Protein AF-A0A937RVN6-F1 (afdb_monomer_lite)

Radius of gyration: 36.73 Å; chains: 1; bounding box: 80×62×98 Å

Structure (mmCIF, N/CA/C/O backbone):
data_AF-A0A937RVN6-F1
#
_entry.id   AF-A0A937RVN6-F1
#
loop_
_atom_site.group_PDB
_atom_site.id
_atom_site.type_symbol
_atom_site.label_atom_id
_atom_site.label_alt_id
_atom_site.label_comp_id
_atom_site.label_asym_id
_atom_site.label_entity_id
_atom_site.label_seq_id
_atom_site.pdbx_PDB_ins_code
_atom_site.Cartn_x
_atom_site.Cartn_y
_atom_site.Cartn_z
_atom_site.occupancy
_atom_site.B_iso_or_equiv
_atom_site.auth_seq_id
_atom_site.auth_comp_id
_atom_site.auth_asym_id
_atom_site.auth_atom_id
_atom_site.pdbx_PDB_model_num
ATOM 1 N N . PRO A 1 1 ? -52.933 -39.236 45.607 1.00 49.25 1 PRO A N 1
ATOM 2 C CA . PRO A 1 1 ? -51.837 -39.854 44.818 1.00 49.25 1 PRO A CA 1
ATOM 3 C C . PRO A 1 1 ? -51.039 -38.793 44.035 1.00 49.25 1 PRO A C 1
ATOM 5 O O . PRO A 1 1 ? -51.603 -38.096 43.202 1.00 49.25 1 PRO A O 1
ATOM 8 N N . ARG A 1 2 ? -49.729 -38.672 44.305 1.00 51.78 2 ARG A N 1
ATOM 9 C CA . ARG A 1 2 ? -48.765 -37.757 43.644 1.00 51.78 2 ARG A CA 1
ATOM 10 C C . ARG A 1 2 ? -48.484 -38.084 42.155 1.00 51.78 2 ARG A C 1
ATOM 12 O O . ARG A 1 2 ? -47.549 -37.545 41.585 1.00 51.78 2 ARG A O 1
ATOM 19 N N . GLY A 1 3 ? -49.263 -38.975 41.537 1.00 51.09 3 GLY A N 1
ATOM 20 C CA . GLY A 1 3 ? -48.984 -39.578 40.225 1.00 51.09 3 GLY A CA 1
ATOM 21 C C . GLY A 1 3 ? -49.674 -38.938 39.014 1.00 51.09 3 GLY A C 1
ATOM 22 O O . GLY A 1 3 ? -49.655 -39.541 37.952 1.00 51.09 3 GLY A O 1
ATOM 23 N N . GLN A 1 4 ? -50.307 -37.766 39.151 1.00 57.34 4 GLN A N 1
ATOM 24 C CA . GLN A 1 4 ? -50.990 -37.064 38.044 1.00 57.34 4 GLN A CA 1
ATOM 25 C C . GLN A 1 4 ? -50.407 -35.671 37.740 1.00 57.34 4 GLN A C 1
ATOM 27 O O . GLN A 1 4 ? -50.962 -34.939 36.924 1.00 57.34 4 GLN A O 1
ATOM 32 N N . SER A 1 5 ? -49.304 -35.265 38.380 1.00 58.03 5 SER A N 1
ATOM 33 C CA . SER A 1 5 ? -48.699 -33.960 38.092 1.00 58.03 5 SER A CA 1
ATOM 34 C C . SER A 1 5 ? -47.745 -34.046 36.903 1.00 58.03 5 SER A C 1
ATOM 36 O O . SER A 1 5 ? -46.756 -34.767 36.948 1.00 58.03 5 SER A O 1
ATOM 38 N N . ILE A 1 6 ? -48.012 -33.234 35.879 1.00 65.12 6 ILE A N 1
ATOM 39 C CA . ILE A 1 6 ? -47.170 -33.047 34.681 1.00 65.12 6 ILE A CA 1
ATOM 40 C C . ILE A 1 6 ? -45.791 -32.451 35.053 1.00 65.12 6 ILE A C 1
ATOM 42 O O . ILE A 1 6 ? -44.822 -32.570 34.312 1.00 65.12 6 ILE A O 1
ATOM 46 N N . ASN A 1 7 ? -45.687 -31.829 36.234 1.00 62.03 7 ASN A N 1
ATOM 47 C CA . ASN A 1 7 ? -44.448 -31.264 36.758 1.00 62.03 7 ASN A CA 1
ATOM 48 C C . ASN A 1 7 ? -43.591 -32.323 37.467 1.00 62.03 7 ASN A C 1
ATOM 50 O O . ASN A 1 7 ? -44.051 -32.990 38.393 1.00 62.03 7 ASN A O 1
ATOM 54 N N . LEU A 1 8 ? -42.312 -32.389 37.082 1.00 66.69 8 LEU A N 1
ATOM 55 C CA . LEU A 1 8 ? -41.268 -33.251 37.663 1.00 66.69 8 LEU A CA 1
ATOM 56 C C . LEU A 1 8 ? -40.983 -32.964 39.152 1.00 66.69 8 LEU A C 1
ATOM 58 O O . LEU A 1 8 ? -40.343 -33.767 39.829 1.00 66.69 8 LEU A O 1
ATOM 62 N N . VAL A 1 9 ? -41.453 -31.826 39.674 1.00 71.38 9 VAL A N 1
ATOM 63 C CA . VAL A 1 9 ? -41.206 -31.358 41.043 1.00 71.38 9 VAL A CA 1
ATOM 64 C C . VAL A 1 9 ? -42.536 -30.986 41.701 1.00 71.38 9 VAL A C 1
ATOM 66 O O . VAL A 1 9 ? -43.367 -30.307 41.099 1.00 71.38 9 VAL A O 1
ATOM 69 N N . GLY A 1 10 ? -42.753 -31.422 42.946 1.00 80.00 10 GLY A N 1
ATOM 70 C CA . GLY A 1 10 ? -43.968 -31.081 43.692 1.00 80.00 10 GLY A CA 1
ATOM 71 C C . GLY A 1 10 ? -44.091 -29.570 43.914 1.00 80.00 10 GLY A C 1
ATOM 72 O O . GLY A 1 10 ? -43.103 -28.924 44.261 1.00 80.00 10 GLY A O 1
ATOM 73 N N . ALA A 1 11 ? -45.300 -29.018 43.757 1.00 76.75 11 ALA A N 1
ATOM 74 C CA . ALA A 1 11 ? -45.571 -27.576 43.845 1.00 76.75 11 ALA A CA 1
ATOM 75 C C . ALA A 1 11 ? -45.035 -26.924 45.135 1.00 76.75 11 ALA A C 1
ATOM 77 O O . ALA A 1 11 ? -44.568 -25.791 45.120 1.00 76.75 11 ALA A O 1
ATOM 78 N N . GLU A 1 12 ? -45.041 -27.663 46.242 1.00 79.25 12 GLU A N 1
ATOM 79 C CA . GLU A 1 12 ? -44.531 -27.203 47.534 1.00 79.25 12 GLU A CA 1
ATOM 80 C C . GLU A 1 12 ? -42.999 -27.095 47.578 1.00 79.25 12 GLU A C 1
ATOM 82 O O . GLU A 1 12 ? -42.466 -26.112 48.088 1.00 79.25 12 GLU A O 1
ATOM 87 N N . LYS A 1 13 ? -42.288 -28.041 46.946 1.00 81.06 13 LYS A N 1
ATOM 88 C CA . LYS A 1 13 ? -40.831 -27.957 46.768 1.00 81.06 13 LYS A CA 1
ATOM 89 C C . LYS A 1 13 ? -40.459 -26.811 45.829 1.00 81.06 13 LYS A C 1
ATOM 91 O O . LYS A 1 13 ? -39.542 -26.061 46.130 1.00 81.06 13 LYS A O 1
ATOM 96 N N . ALA A 1 14 ? -41.203 -26.634 44.735 1.00 81.00 14 ALA A N 1
ATOM 97 C CA . ALA A 1 14 ? -40.991 -25.522 43.809 1.00 81.00 14 ALA A CA 1
ATOM 98 C C . ALA A 1 14 ? -41.204 -24.158 44.490 1.00 81.00 14 ALA A C 1
ATOM 100 O O . ALA A 1 14 ? -40.414 -23.241 44.286 1.00 81.00 14 ALA A O 1
ATOM 101 N N . LYS A 1 15 ? -42.227 -24.034 45.348 1.00 85.50 15 LYS A N 1
ATOM 102 C CA . LYS A 1 15 ? -42.475 -22.820 46.135 1.00 85.50 15 LYS A CA 1
ATOM 103 C C . LYS A 1 15 ? -41.340 -22.533 47.124 1.00 85.50 15 LYS A C 1
ATOM 105 O O . LYS A 1 15 ? -40.828 -21.420 47.130 1.00 85.50 15 LYS A O 1
ATOM 110 N N . GLN A 1 16 ? -40.886 -23.536 47.881 1.00 86.81 16 GLN A N 1
ATOM 111 C CA . GLN A 1 16 ? -39.731 -23.387 48.779 1.00 86.81 16 GLN A CA 1
ATOM 112 C C . GLN A 1 16 ? -38.446 -22.989 48.037 1.00 86.81 16 GLN A C 1
ATOM 114 O O . GLN A 1 16 ? -37.686 -22.156 48.529 1.00 86.81 16 GLN A O 1
ATOM 119 N N . GLU A 1 17 ? -38.199 -23.556 46.854 1.00 87.50 17 GLU A N 1
ATOM 120 C CA . GLU A 1 17 ? -37.041 -23.216 46.020 1.00 87.50 17 GLU A CA 1
ATOM 121 C C . GLU A 1 17 ? -37.101 -21.751 45.553 1.00 87.50 17 GLU A C 1
ATOM 123 O O . GLU A 1 17 ? -36.109 -21.027 45.635 1.00 87.50 17 GLU A O 1
ATOM 128 N N . ILE A 1 18 ? -38.278 -21.290 45.108 1.00 89.25 18 ILE A N 1
ATOM 129 C CA . ILE A 1 18 ? -38.515 -19.901 44.690 1.00 89.25 18 ILE A CA 1
ATOM 130 C C . ILE A 1 18 ? -38.315 -18.941 45.865 1.00 89.25 18 ILE A C 1
ATOM 132 O O . ILE A 1 18 ? -37.618 -17.937 45.714 1.00 89.25 18 ILE A O 1
ATOM 136 N N . ASP A 1 19 ? -38.864 -19.257 47.037 1.00 91.25 19 ASP A N 1
ATOM 137 C CA . ASP A 1 19 ? -38.735 -18.419 48.231 1.00 91.25 19 ASP A CA 1
ATOM 138 C C . ASP A 1 19 ? -37.264 -18.318 48.683 1.00 91.25 19 ASP A C 1
ATOM 140 O O . ASP A 1 19 ? -36.757 -17.219 48.923 1.00 91.25 19 ASP A O 1
ATOM 144 N N . ASN A 1 20 ? -36.525 -19.434 48.682 1.00 92.25 20 ASN A N 1
ATOM 145 C CA . ASN A 1 20 ? -35.087 -19.447 48.966 1.00 92.25 20 ASN A CA 1
ATOM 146 C C . ASN A 1 20 ? -34.270 -18.662 47.930 1.00 92.25 20 ASN A C 1
ATOM 148 O O . ASN A 1 20 ? -33.333 -17.943 48.288 1.00 92.25 20 ASN A O 1
ATOM 152 N N . ASN A 1 21 ? -34.610 -18.772 46.645 1.00 91.81 21 ASN A N 1
ATOM 153 C 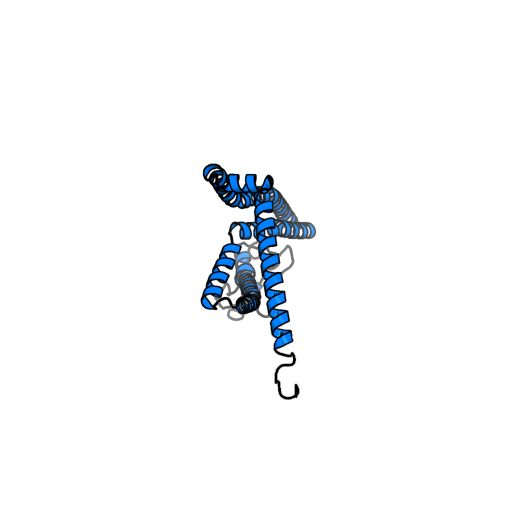CA . ASN A 1 21 ? -33.942 -18.020 45.585 1.00 91.81 21 ASN A CA 1
ATOM 154 C C . ASN A 1 21 ? -34.223 -16.519 45.697 1.00 91.81 21 ASN A C 1
ATOM 156 O O . ASN A 1 21 ? -33.303 -15.720 45.541 1.00 91.81 21 ASN A O 1
ATOM 160 N N . ASN A 1 22 ? -35.445 -16.123 46.055 1.00 93.19 22 ASN A N 1
ATOM 161 C CA . ASN A 1 22 ? -35.794 -14.726 46.304 1.00 93.19 22 ASN A CA 1
ATOM 162 C C . ASN A 1 22 ? -35.006 -14.141 47.484 1.00 93.19 22 ASN A C 1
ATOM 164 O O . ASN A 1 22 ? -34.493 -13.024 47.383 1.00 93.19 22 ASN A O 1
ATOM 168 N N . LEU A 1 23 ? -34.828 -14.908 48.566 1.00 92.50 23 LEU A N 1
ATOM 169 C CA . LEU A 1 23 ? -33.980 -14.512 49.696 1.00 92.50 23 LEU A CA 1
ATOM 170 C C . LEU A 1 23 ? -32.507 -14.362 49.286 1.00 92.50 23 LEU A C 1
ATOM 172 O O . LEU A 1 23 ? -31.872 -13.366 49.636 1.00 92.50 23 LEU A O 1
ATOM 176 N N . LYS A 1 24 ? -31.970 -15.295 48.487 1.00 93.50 24 LYS A N 1
ATOM 177 C CA . LYS A 1 24 ? -30.602 -15.201 47.942 1.00 93.50 24 LYS A CA 1
ATOM 178 C C . LYS A 1 24 ? -30.428 -13.986 47.033 1.00 93.50 24 LYS A C 1
ATOM 180 O O . LYS A 1 24 ? -29.437 -13.273 47.156 1.00 93.50 24 LYS A O 1
ATOM 185 N N . ILE A 1 25 ? -31.391 -13.711 46.153 1.00 93.25 25 ILE A N 1
ATOM 186 C CA . ILE A 1 25 ? -31.374 -12.533 45.275 1.00 93.25 25 ILE A CA 1
ATOM 187 C C . ILE A 1 25 ? -31.395 -11.248 46.108 1.00 93.25 25 ILE A C 1
ATOM 189 O O . ILE A 1 25 ? -30.654 -10.312 45.807 1.00 93.25 25 ILE A O 1
ATOM 193 N N . ALA A 1 26 ? -32.210 -11.191 47.163 1.00 93.25 26 ALA A N 1
ATOM 194 C CA . ALA A 1 26 ? -32.260 -10.041 48.060 1.00 93.25 26 ALA A CA 1
ATOM 195 C C . ALA A 1 26 ? -30.923 -9.822 48.792 1.00 93.25 26 ALA A C 1
ATOM 197 O O . ALA A 1 26 ? -30.443 -8.688 48.854 1.00 93.25 26 ALA A O 1
ATOM 198 N N . ALA A 1 27 ? -30.291 -10.896 49.279 1.00 93.50 27 ALA A N 1
ATOM 199 C CA . ALA A 1 27 ? -28.969 -10.841 49.903 1.00 93.50 27 ALA A CA 1
ATOM 200 C C . ALA A 1 27 ? -27.889 -10.361 48.917 1.00 93.50 27 ALA A C 1
ATOM 202 O O . ALA A 1 27 ? -27.195 -9.386 49.195 1.00 93.50 27 ALA A O 1
ATOM 203 N N . LEU A 1 28 ? -27.828 -10.944 47.716 1.00 93.50 28 LEU A N 1
ATOM 204 C CA . LEU A 1 28 ? -26.874 -10.545 46.675 1.00 93.50 28 LEU A CA 1
ATOM 205 C C . LEU A 1 28 ? -27.064 -9.089 46.233 1.00 93.50 28 LEU A C 1
ATOM 207 O O . LEU A 1 28 ? -26.087 -8.371 46.031 1.00 93.50 28 LEU A O 1
ATOM 211 N N . LYS A 1 29 ? -28.310 -8.607 46.117 1.00 93.19 29 LYS A N 1
ATOM 212 C CA . LYS A 1 29 ? -28.584 -7.188 45.829 1.00 93.19 29 LYS A CA 1
ATOM 213 C C . LYS A 1 29 ? -28.038 -6.273 46.922 1.00 93.19 29 LYS A C 1
ATOM 215 O O . LYS A 1 29 ? -27.480 -5.216 46.613 1.00 93.19 29 LYS A O 1
ATOM 220 N N . LYS A 1 30 ? -28.184 -6.674 48.187 1.00 93.62 30 LYS A N 1
ATOM 221 C CA . LYS A 1 30 ? -27.624 -5.938 49.321 1.00 93.62 30 LYS A CA 1
ATOM 222 C C . LYS A 1 30 ? -26.098 -5.912 49.237 1.00 93.62 30 LYS A C 1
ATOM 224 O O . LYS A 1 30 ? -25.527 -4.826 49.317 1.00 93.62 30 LYS A O 1
ATOM 229 N N . ASP A 1 31 ? -25.458 -7.043 48.961 1.00 92.75 31 ASP A N 1
ATOM 230 C CA . ASP A 1 31 ? -24.002 -7.129 48.818 1.00 92.75 31 ASP A CA 1
ATOM 231 C C . ASP A 1 31 ? -23.492 -6.254 47.670 1.00 92.75 31 ASP A C 1
ATOM 233 O O . ASP A 1 31 ? -22.591 -5.444 47.873 1.00 92.75 31 ASP A O 1
ATOM 237 N N . VAL A 1 32 ? -24.129 -6.295 46.494 1.00 93.56 32 VAL A N 1
ATOM 238 C CA . VAL A 1 32 ? -23.787 -5.417 45.360 1.00 93.56 32 VAL A CA 1
ATOM 239 C C . VAL A 1 32 ? -23.869 -3.941 45.752 1.00 93.56 32 VAL A C 1
ATOM 241 O O . VAL A 1 32 ? -22.985 -3.157 45.402 1.00 93.56 32 VAL A O 1
ATOM 244 N N . SER A 1 33 ? -24.898 -3.543 46.505 1.00 90.69 33 SER A N 1
ATOM 245 C CA . SER A 1 33 ? -25.039 -2.156 46.965 1.00 90.69 33 SER A CA 1
ATOM 246 C C . SER A 1 33 ? -23.929 -1.747 47.943 1.00 90.69 33 SER A C 1
ATOM 248 O O . SER A 1 33 ? -23.395 -0.638 47.850 1.00 90.69 33 SER A O 1
ATOM 250 N N . VAL A 1 34 ? -23.521 -2.657 48.834 1.00 94.31 34 VAL A N 1
ATOM 251 C CA . VAL A 1 34 ? -22.425 -2.443 49.787 1.00 94.31 34 VAL A CA 1
ATOM 252 C C . VAL A 1 34 ? -21.095 -2.344 49.050 1.00 94.31 34 VAL A C 1
ATOM 254 O O . VAL A 1 34 ? -20.371 -1.368 49.253 1.00 94.31 34 VAL A O 1
ATOM 257 N N . LEU A 1 35 ? -20.800 -3.285 48.150 1.00 90.94 35 LEU A N 1
ATOM 258 C CA . LEU A 1 35 ? -19.580 -3.271 47.344 1.00 90.94 35 LEU A CA 1
ATOM 259 C C . LEU A 1 35 ? -19.499 -2.015 46.477 1.00 90.94 35 LEU A C 1
ATOM 261 O O . LEU A 1 35 ? -18.438 -1.404 46.407 1.00 90.94 35 LEU A O 1
ATOM 265 N N . LYS A 1 36 ? -20.607 -1.575 45.866 1.00 88.94 36 LYS A N 1
ATOM 266 C CA . LYS A 1 36 ? -20.649 -0.331 45.084 1.00 88.94 36 LYS A CA 1
ATOM 267 C C . LYS A 1 36 ? -20.287 0.877 45.947 1.00 88.94 36 LYS A C 1
ATOM 269 O O . LYS A 1 36 ? -19.460 1.688 45.544 1.00 88.94 36 LYS A O 1
ATOM 274 N N . ASN A 1 37 ? -20.849 0.973 47.150 1.00 88.19 37 ASN A N 1
ATOM 275 C CA . ASN A 1 37 ? -20.550 2.065 48.077 1.00 88.19 37 ASN A CA 1
ATOM 276 C C . ASN A 1 37 ? -19.111 2.009 48.605 1.00 88.19 37 ASN A C 1
ATOM 278 O O . ASN A 1 37 ? -18.476 3.049 48.759 1.00 88.19 37 ASN A O 1
ATOM 282 N N . GLN A 1 38 ? -18.575 0.815 48.861 1.00 88.62 38 GLN A N 1
ATOM 283 C CA . GLN A 1 38 ? -17.165 0.638 49.213 1.00 88.62 38 GLN A CA 1
ATOM 284 C C . GLN A 1 38 ? -16.250 1.040 48.060 1.00 88.62 38 GLN A C 1
ATOM 286 O O . GLN A 1 38 ? -15.251 1.716 48.295 1.00 88.62 38 GLN A O 1
ATOM 291 N N . LEU A 1 39 ? -16.606 0.670 46.826 1.00 87.56 39 LEU A N 1
ATOM 292 C CA . LEU A 1 39 ? -15.869 1.047 45.631 1.00 87.56 39 LEU A CA 1
ATOM 293 C C . LEU A 1 39 ? -15.843 2.563 45.500 1.00 87.56 39 LEU A C 1
ATOM 295 O O . LEU A 1 39 ? -14.762 3.099 45.377 1.00 87.56 39 LEU A O 1
ATOM 299 N N . LEU A 1 40 ? -16.990 3.239 45.628 1.00 85.25 40 LEU A N 1
ATOM 300 C CA . LEU A 1 40 ? -17.097 4.699 45.548 1.00 85.25 40 LEU A CA 1
ATOM 301 C C . LEU A 1 40 ? -16.302 5.423 46.638 1.00 85.25 40 LEU A C 1
ATOM 303 O O . LEU A 1 40 ? -15.807 6.513 46.381 1.00 85.25 40 LEU A O 1
ATOM 307 N N . LYS A 1 41 ? -16.153 4.829 47.829 1.00 86.62 41 LYS A N 1
ATOM 308 C CA . LYS A 1 41 ? -15.378 5.397 48.945 1.00 86.62 41 LYS A CA 1
ATOM 309 C C . LYS A 1 41 ? -13.867 5.203 48.816 1.00 86.62 41 LYS A C 1
ATOM 311 O O . LYS A 1 41 ? -13.129 5.804 49.597 1.00 86.62 41 LYS A O 1
ATOM 316 N N . LYS A 1 42 ? -13.380 4.377 47.883 1.00 90.19 42 LYS A N 1
ATOM 317 C CA . LYS A 1 42 ? -11.935 4.212 47.694 1.00 90.19 42 LYS A CA 1
ATOM 318 C C . LYS A 1 42 ? -11.306 5.543 47.250 1.00 90.19 42 LYS A C 1
ATOM 320 O O . LYS A 1 42 ? -11.893 6.273 46.456 1.00 90.19 42 LYS A O 1
ATOM 325 N N . PRO A 1 43 ? -10.088 5.863 47.707 1.00 83.38 43 PRO A N 1
ATOM 326 C CA . PRO A 1 43 ? -9.438 7.125 47.357 1.00 83.38 43 PRO A CA 1
ATOM 327 C C . PRO A 1 43 ? -9.178 7.268 45.847 1.00 83.38 43 PRO A C 1
ATOM 329 O O . PRO A 1 43 ? -9.280 8.366 45.317 1.00 83.38 43 PRO A O 1
ATOM 332 N N . GLY A 1 44 ? -8.905 6.166 45.135 1.00 84.56 44 GLY A N 1
ATOM 333 C CA . GLY A 1 44 ? -8.687 6.187 43.681 1.00 84.56 44 GLY A CA 1
ATOM 334 C C . GLY A 1 44 ? -9.955 6.416 42.847 1.00 84.56 44 GLY A C 1
ATOM 335 O O . GLY A 1 44 ? -9.890 6.989 41.766 1.00 84.56 44 GLY A O 1
ATOM 336 N N . SER A 1 45 ? -11.126 5.997 43.332 1.00 83.69 45 SER A N 1
ATOM 337 C CA . SER A 1 45 ? -12.397 6.249 42.643 1.00 83.69 45 SER A CA 1
ATOM 338 C C . SER A 1 45 ? -12.924 7.646 42.930 1.00 83.69 45 SER A C 1
ATOM 340 O O . SER A 1 45 ? -13.484 8.271 42.039 1.00 83.69 45 SER A O 1
ATOM 342 N N . THR A 1 46 ? -12.750 8.158 44.152 1.00 84.62 46 THR A N 1
ATOM 343 C CA . THR A 1 46 ? -13.148 9.533 44.480 1.00 84.62 46 THR A CA 1
ATOM 344 C C . THR A 1 46 ? -12.272 10.553 43.764 1.00 84.62 46 THR A C 1
ATOM 346 O O . THR A 1 46 ? -12.804 11.556 43.297 1.00 84.62 46 THR A O 1
ATOM 349 N N . SER A 1 47 ? -10.966 10.298 43.617 1.00 84.75 47 SER A N 1
ATOM 350 C CA . SER A 1 47 ? -10.079 11.150 42.817 1.00 84.75 47 SER A CA 1
ATOM 351 C C . SER A 1 47 ? -10.460 11.135 41.336 1.00 84.75 47 SER A C 1
ATOM 353 O O . SER A 1 47 ? -10.567 12.199 40.736 1.00 84.75 47 SER A O 1
ATOM 355 N N . PHE A 1 48 ? -10.752 9.961 40.768 1.00 84.94 48 PHE A N 1
ATOM 356 C CA . PHE A 1 48 ? -11.191 9.835 39.377 1.00 84.94 48 PHE A CA 1
ATOM 357 C C . PHE A 1 48 ? -12.560 10.483 39.126 1.00 84.94 48 PHE A C 1
ATOM 359 O O . PHE A 1 48 ? -12.725 11.215 38.159 1.00 84.94 48 PHE A O 1
ATOM 366 N N . ILE A 1 49 ? -13.540 10.284 40.014 1.00 85.06 49 ILE A N 1
ATOM 367 C CA . ILE A 1 49 ? -14.860 10.926 39.892 1.00 85.06 49 ILE A CA 1
ATOM 368 C C . ILE A 1 49 ? -14.741 12.445 40.041 1.00 85.06 49 ILE A C 1
ATOM 370 O O . ILE A 1 49 ? -15.381 13.171 39.287 1.00 85.06 49 ILE A O 1
ATOM 374 N N . ARG A 1 50 ? -13.913 12.936 40.972 1.00 85.50 50 ARG A N 1
ATOM 375 C CA . ARG A 1 50 ? -13.644 14.373 41.120 1.00 85.50 50 ARG A CA 1
ATOM 376 C C . ARG A 1 50 ? -12.999 14.947 39.857 1.00 85.50 50 ARG A C 1
ATOM 378 O O . ARG A 1 50 ? -13.409 16.014 39.425 1.00 85.50 50 ARG A O 1
ATOM 385 N N . PHE A 1 51 ? -12.058 14.223 39.255 1.00 84.75 51 PHE A N 1
ATOM 386 C CA . PHE A 1 51 ? -11.451 14.584 37.974 1.00 84.75 51 PHE A CA 1
ATOM 387 C C . PHE A 1 51 ? -12.482 14.639 36.834 1.00 84.75 51 PHE A C 1
ATOM 389 O O . PHE A 1 51 ? -12.518 15.612 36.097 1.00 84.75 51 PHE A O 1
ATOM 396 N N . LEU A 1 52 ? -13.380 13.651 36.729 1.00 82.00 52 LEU A N 1
ATOM 397 C CA . LEU A 1 52 ? -14.457 13.653 35.726 1.00 82.00 52 LEU A CA 1
ATOM 398 C C . LEU A 1 52 ? -15.512 14.751 35.955 1.00 82.00 52 LEU A C 1
ATOM 400 O O . LEU A 1 52 ? -16.174 15.177 35.012 1.00 82.00 52 LEU A O 1
ATOM 404 N N . GLN A 1 53 ? -15.724 15.172 37.204 1.00 84.19 53 GLN A N 1
ATOM 405 C CA . GLN A 1 53 ? -16.642 16.264 37.546 1.00 84.19 53 GLN A CA 1
ATOM 406 C C . GLN A 1 53 ? -16.039 17.645 37.270 1.00 84.19 53 GLN A C 1
ATOM 408 O O . GLN A 1 53 ? -16.792 18.595 37.040 1.00 84.19 53 GLN A O 1
ATOM 413 N N . ASP A 1 54 ? -14.710 17.758 37.281 1.00 85.88 54 ASP A N 1
ATOM 414 C CA . ASP A 1 54 ? -13.994 18.970 36.905 1.00 85.88 54 ASP A CA 1
ATOM 415 C C . ASP A 1 54 ? -13.979 19.117 35.377 1.00 85.88 54 ASP A C 1
ATOM 417 O O . ASP A 1 54 ? -13.111 18.610 34.664 1.00 85.88 54 ASP A O 1
ATOM 421 N N . LYS A 1 55 ? -15.000 19.815 34.871 1.00 78.69 55 LYS A N 1
ATOM 422 C CA . LYS A 1 55 ? -15.191 20.039 33.436 1.00 78.69 55 LYS A CA 1
ATOM 423 C C . LYS A 1 55 ? -14.042 20.798 32.785 1.00 78.69 55 LYS A C 1
ATOM 425 O O . LYS A 1 55 ? -13.878 20.644 31.583 1.00 78.69 55 LYS A O 1
ATOM 430 N N . GLU A 1 56 ? -13.289 21.625 33.508 1.00 81.12 56 GLU A N 1
ATOM 431 C CA . GLU A 1 56 ? -12.186 22.365 32.887 1.00 81.12 56 GLU A CA 1
ATOM 432 C C . GLU A 1 56 ? -10.973 21.463 32.683 1.00 81.12 56 GLU A C 1
ATOM 434 O O . GLU A 1 56 ? -10.498 21.342 31.555 1.00 81.12 56 GLU A O 1
ATOM 439 N N . GLN A 1 57 ? -10.544 20.748 33.728 1.00 79.31 57 GLN A N 1
ATOM 440 C CA . GLN A 1 57 ? -9.403 19.830 33.633 1.00 79.31 57 GLN A CA 1
ATOM 441 C C . GLN A 1 57 ? -9.665 18.677 32.662 1.00 79.31 57 GLN A C 1
ATOM 443 O O . GLN A 1 57 ? -8.786 18.300 31.884 1.00 79.31 57 GLN A O 1
ATOM 448 N N . PHE A 1 58 ? -10.880 18.123 32.676 1.00 83.00 58 PHE A N 1
ATOM 449 C CA . PHE A 1 58 ? -11.250 17.057 31.752 1.00 83.00 58 PHE A CA 1
ATOM 450 C C . PHE A 1 58 ? -11.243 17.543 30.298 1.00 83.00 58 PHE A C 1
ATOM 452 O O . PHE A 1 58 ? -10.669 16.880 29.441 1.00 83.00 58 PHE A O 1
ATOM 459 N N . ASN A 1 59 ? -11.820 18.716 30.024 1.00 82.31 59 ASN A N 1
ATOM 460 C CA . ASN A 1 59 ? -11.944 19.254 28.668 1.00 82.31 59 ASN A CA 1
ATOM 461 C C . ASN A 1 59 ? -10.593 19.744 28.110 1.00 82.31 59 ASN A C 1
ATOM 463 O O . ASN A 1 59 ? -10.357 19.678 26.907 1.00 82.31 59 ASN A O 1
ATOM 467 N N . GLU A 1 60 ? -9.671 20.199 28.964 1.00 86.25 60 GLU A N 1
ATOM 468 C CA . GLU A 1 60 ? -8.290 20.495 28.564 1.00 86.25 60 GLU A CA 1
ATOM 469 C C . GLU A 1 60 ? -7.549 19.224 28.121 1.00 86.25 60 GLU A C 1
ATOM 471 O O . GLU A 1 60 ? -6.919 19.203 27.062 1.00 86.25 60 GLU A O 1
ATOM 476 N N . ILE A 1 61 ? -7.674 18.137 28.887 1.00 83.75 61 ILE A N 1
ATOM 477 C CA . ILE A 1 61 ? -7.049 16.848 28.564 1.00 83.75 61 ILE A CA 1
ATOM 478 C C . ILE A 1 61 ? -7.715 16.188 27.358 1.00 83.75 61 ILE A C 1
ATOM 480 O O . ILE A 1 61 ? -7.014 15.622 26.524 1.00 83.75 61 ILE A O 1
ATOM 484 N N . GLU A 1 62 ? -9.038 16.278 27.234 1.00 83.69 62 GLU A N 1
ATOM 485 C CA . GLU A 1 62 ? -9.792 15.776 26.084 1.00 83.69 62 GLU A CA 1
ATOM 486 C C . GLU A 1 62 ? -9.349 16.481 24.800 1.00 83.69 62 GLU A C 1
ATOM 488 O O . GLU A 1 62 ? -8.941 15.816 23.850 1.00 83.69 62 GLU A O 1
ATOM 493 N N . LYS A 1 63 ? -9.280 17.818 24.803 1.00 82.44 63 LYS A N 1
ATOM 494 C CA . LYS A 1 63 ? -8.748 18.588 23.667 1.00 82.44 63 LYS A CA 1
ATOM 495 C C . LYS A 1 63 ? -7.286 18.266 23.378 1.00 82.44 63 LYS A C 1
ATOM 497 O O . LYS A 1 63 ? -6.910 18.114 22.217 1.00 82.44 63 LYS A O 1
ATOM 502 N N . GLY A 1 64 ? -6.459 18.143 24.416 1.00 81.56 64 GLY A N 1
ATOM 503 C CA . GLY A 1 64 ? -5.055 17.759 24.277 1.00 81.56 64 GLY A CA 1
ATOM 504 C C . GLY A 1 64 ? -4.896 16.368 23.660 1.00 81.56 64 GLY A C 1
ATOM 505 O O . GLY A 1 64 ? -4.042 16.171 22.796 1.00 81.56 64 GLY A O 1
ATOM 506 N N . TYR A 1 65 ? -5.751 15.421 24.045 1.00 82.81 65 TYR A N 1
ATOM 507 C CA . TYR A 1 65 ? -5.790 14.073 23.495 1.00 82.81 65 TYR A CA 1
ATOM 508 C C . TYR A 1 65 ? -6.291 14.056 22.050 1.00 82.81 65 TYR A C 1
ATOM 510 O O . TYR A 1 65 ? -5.647 13.437 21.208 1.00 82.81 65 TYR A O 1
ATOM 518 N N . GLU A 1 66 ? -7.385 14.751 21.731 1.00 78.75 66 GLU A N 1
ATOM 519 C CA . GLU A 1 66 ? -7.907 14.850 20.363 1.00 78.75 66 GLU A CA 1
ATOM 520 C C . GLU A 1 66 ? -6.870 15.462 19.419 1.00 78.75 66 GLU A C 1
ATOM 522 O O . GLU A 1 66 ? -6.589 14.921 18.345 1.00 78.75 66 GLU A O 1
ATOM 527 N N . GLN A 1 67 ? -6.228 16.548 19.850 1.00 78.00 67 GLN A N 1
ATOM 528 C CA . GLN A 1 67 ? -5.178 17.195 19.080 1.00 78.00 67 GLN A CA 1
ATOM 529 C C . GLN A 1 67 ? -3.955 16.279 18.933 1.00 78.00 67 GLN A C 1
ATOM 531 O O . GLN A 1 67 ? -3.456 16.096 17.823 1.00 78.00 67 GLN A O 1
ATOM 536 N N . ALA A 1 68 ? -3.483 15.651 20.011 1.00 77.94 68 ALA A N 1
ATOM 537 C CA . ALA A 1 68 ? -2.360 14.719 19.941 1.00 77.94 68 ALA A CA 1
ATOM 538 C C . ALA A 1 68 ? -2.672 13.512 19.043 1.00 77.94 68 ALA A C 1
ATOM 540 O O . ALA A 1 68 ? -1.839 13.136 18.225 1.00 77.94 68 ALA A O 1
ATOM 541 N N . SER A 1 69 ? -3.876 12.950 19.138 1.00 75.56 69 SER A N 1
ATOM 542 C CA . SER A 1 69 ? -4.351 11.834 18.315 1.00 75.56 69 SER A CA 1
ATOM 543 C C . SER A 1 69 ? -4.387 12.194 16.827 1.00 75.56 69 SER A C 1
ATOM 545 O O . SER A 1 69 ? -4.012 11.385 15.982 1.00 75.56 69 SER A O 1
ATOM 547 N N . PHE A 1 70 ? -4.742 13.438 16.494 1.00 74.44 70 PHE A N 1
ATOM 548 C CA . PHE A 1 70 ? -4.721 13.926 15.116 1.00 74.44 70 PHE A CA 1
ATOM 549 C C . PHE A 1 70 ? -3.295 14.129 14.567 1.00 74.44 70 PHE A C 1
ATOM 551 O O . PHE A 1 70 ? -2.992 13.765 13.428 1.00 74.44 70 PHE A O 1
ATOM 558 N N . TRP A 1 71 ? -2.390 14.701 15.366 1.00 75.31 71 TRP A N 1
ATOM 559 C CA . TRP A 1 71 ? -1.031 15.031 14.917 1.00 75.31 71 TRP A CA 1
ATOM 560 C C . TRP A 1 71 ? -0.051 13.858 14.991 1.00 75.31 71 TRP A C 1
ATOM 562 O O . TRP A 1 71 ? 0.894 13.804 14.201 1.00 75.31 71 TRP A O 1
ATOM 572 N N . TYR A 1 72 ? -0.263 12.904 15.894 1.00 80.06 72 TYR A N 1
ATOM 573 C CA . TYR A 1 72 ? 0.648 11.782 16.120 1.00 80.06 72 TYR A CA 1
ATOM 574 C C . TYR A 1 72 ? 0.901 10.926 14.861 1.00 80.06 72 TYR A C 1
ATOM 576 O O . TYR A 1 72 ? 2.074 10.708 14.537 1.00 80.06 72 TYR A O 1
ATOM 584 N N . PRO A 1 73 ? -0.119 10.526 14.071 1.00 78.12 73 PRO A N 1
ATOM 585 C CA . PRO A 1 73 ? 0.093 9.798 12.817 1.00 78.12 73 PRO A CA 1
ATOM 586 C C . PRO A 1 73 ? 0.901 10.609 11.796 1.00 78.12 73 PRO A C 1
ATOM 588 O O . PRO A 1 73 ? 1.773 10.072 11.110 1.00 78.12 73 PRO A O 1
ATOM 591 N N . SER A 1 74 ? 0.652 11.919 11.731 1.00 81.12 74 SER A N 1
ATOM 592 C CA . SER A 1 74 ? 1.347 12.844 10.829 1.00 81.12 74 SER A CA 1
ATOM 593 C C . SER A 1 74 ? 2.829 12.962 11.190 1.00 81.12 74 SER A C 1
ATOM 595 O O . SER A 1 74 ? 3.700 12.849 10.330 1.00 81.12 74 SER A O 1
ATOM 597 N N . ILE A 1 75 ? 3.127 13.128 12.480 1.00 83.00 75 ILE A N 1
ATOM 598 C CA . ILE A 1 75 ? 4.493 13.222 13.001 1.00 83.00 75 ILE A CA 1
ATOM 599 C C . ILE A 1 75 ? 5.243 11.902 12.781 1.00 83.00 75 ILE A C 1
ATOM 601 O O . ILE A 1 75 ? 6.387 11.909 12.323 1.00 83.00 75 ILE A O 1
ATOM 605 N N . GLN A 1 76 ? 4.596 10.764 13.045 1.00 85.12 76 GLN A N 1
ATOM 606 C CA . GLN A 1 76 ? 5.183 9.449 12.800 1.00 85.12 76 GLN A CA 1
ATOM 607 C C . GLN A 1 76 ? 5.532 9.255 11.317 1.00 85.12 76 GLN A C 1
ATOM 609 O O . GLN A 1 76 ? 6.629 8.785 11.005 1.00 85.12 76 GLN A O 1
ATOM 614 N N . LEU A 1 77 ? 4.641 9.658 10.401 1.00 85.94 77 LEU A N 1
ATOM 615 C CA . LEU A 1 77 ? 4.902 9.609 8.962 1.00 85.94 77 LEU A CA 1
ATOM 616 C C . LEU A 1 77 ? 6.100 10.481 8.590 1.00 85.94 77 LEU A C 1
ATOM 618 O O . LEU A 1 77 ? 6.959 10.029 7.830 1.00 85.94 77 LEU A O 1
ATOM 622 N N . VAL A 1 78 ? 6.187 11.698 9.131 1.00 88.00 78 VAL A N 1
ATOM 623 C CA . VAL A 1 78 ? 7.306 12.612 8.870 1.00 88.00 78 VAL A CA 1
ATOM 624 C C . VAL A 1 78 ? 8.628 11.987 9.300 1.00 88.00 78 VAL A C 1
ATOM 626 O O . VAL A 1 78 ? 9.540 11.919 8.482 1.00 88.00 78 VAL A O 1
ATOM 629 N N . PHE A 1 79 ? 8.739 11.467 10.525 1.00 91.12 79 PHE A N 1
ATOM 630 C CA . PHE A 1 79 ? 9.984 10.848 10.993 1.00 91.12 79 PHE A CA 1
ATOM 631 C C . PHE A 1 79 ? 10.356 9.597 10.202 1.00 91.12 79 PHE A C 1
ATOM 633 O O . PHE A 1 79 ? 11.516 9.418 9.829 1.00 91.12 79 PHE A O 1
ATOM 640 N N . GLN A 1 80 ? 9.380 8.746 9.893 1.00 88.69 80 GLN A N 1
ATOM 641 C CA . GLN A 1 80 ? 9.626 7.546 9.102 1.00 88.69 80 GLN A CA 1
ATOM 642 C C . GLN A 1 80 ? 10.043 7.889 7.667 1.00 88.69 80 GLN A C 1
ATOM 644 O O . GLN A 1 80 ? 10.950 7.261 7.121 1.00 88.69 80 GLN A O 1
ATOM 649 N N . THR A 1 81 ? 9.432 8.910 7.068 1.00 90.19 81 THR A N 1
ATOM 650 C CA . THR A 1 81 ? 9.820 9.419 5.748 1.00 90.19 81 THR A CA 1
ATOM 651 C C . THR A 1 81 ? 11.209 10.032 5.804 1.00 90.19 81 THR A C 1
ATOM 653 O O . THR A 1 81 ? 12.039 9.718 4.962 1.00 90.19 81 THR A O 1
ATOM 656 N N . LEU A 1 82 ? 11.504 10.840 6.819 1.00 93.31 82 LEU A N 1
ATOM 657 C CA . LEU A 1 82 ? 12.813 11.457 7.003 1.00 93.31 82 LEU A CA 1
ATOM 658 C C . LEU A 1 82 ? 13.924 10.408 7.157 1.00 93.31 82 LEU A C 1
ATOM 660 O O . LEU A 1 82 ? 15.024 10.615 6.657 1.00 93.31 82 LEU A O 1
ATOM 664 N N . PHE A 1 83 ? 13.631 9.273 7.796 1.00 92.56 83 PHE A N 1
ATOM 665 C CA . PHE A 1 83 ? 14.567 8.157 7.917 1.00 92.56 83 PHE A CA 1
ATOM 666 C C . PHE A 1 83 ? 14.702 7.345 6.619 1.00 92.56 83 PHE A C 1
ATOM 668 O O . PHE A 1 83 ? 15.812 7.051 6.183 1.00 92.56 83 PHE A O 1
ATOM 675 N N . LEU A 1 84 ? 13.590 6.978 5.975 1.00 91.75 84 LEU A N 1
ATOM 676 C CA . LEU A 1 84 ? 13.603 6.084 4.811 1.00 91.75 84 LEU A CA 1
ATOM 677 C C . LEU A 1 84 ? 13.959 6.788 3.500 1.00 91.75 84 LEU A C 1
ATOM 679 O O . LEU A 1 84 ? 14.547 6.170 2.616 1.00 91.75 84 LEU A O 1
ATOM 683 N N . LEU A 1 85 ? 13.620 8.066 3.343 1.00 92.44 85 LEU A N 1
ATOM 684 C CA . LEU A 1 85 ? 13.814 8.806 2.096 1.00 92.44 85 LEU A CA 1
ATOM 685 C C . LEU A 1 85 ? 15.300 8.932 1.708 1.00 92.44 85 LEU A C 1
ATOM 687 O O . LEU A 1 85 ? 15.610 8.653 0.547 1.00 92.44 85 LEU A O 1
ATOM 691 N N . PRO A 1 86 ? 16.243 9.230 2.628 1.00 93.12 86 PRO A N 1
ATOM 692 C CA . PRO A 1 86 ? 17.676 9.168 2.335 1.00 93.12 86 PRO A CA 1
ATOM 693 C C . PRO A 1 86 ? 18.133 7.778 1.875 1.00 93.12 86 PRO A C 1
ATOM 695 O O . PRO A 1 86 ? 18.897 7.665 0.916 1.00 93.12 86 PRO A O 1
ATOM 698 N N . LEU A 1 87 ? 17.629 6.714 2.509 1.00 92.19 87 LEU A N 1
ATOM 699 C CA . LEU A 1 87 ? 17.950 5.327 2.158 1.00 92.19 87 LEU A CA 1
ATOM 700 C C . LEU A 1 87 ? 17.429 4.959 0.760 1.00 92.19 87 LEU A C 1
ATOM 702 O O . LEU A 1 87 ? 18.164 4.379 -0.041 1.00 92.19 87 LEU A O 1
ATOM 706 N N . ILE A 1 88 ? 16.191 5.343 0.439 1.00 92.31 88 ILE A N 1
ATOM 707 C CA . ILE A 1 88 ? 15.590 5.164 -0.891 1.00 92.31 88 ILE A CA 1
ATOM 708 C C . ILE A 1 88 ? 16.398 5.930 -1.940 1.00 92.31 88 ILE A C 1
ATOM 710 O O . ILE A 1 88 ? 16.685 5.396 -3.014 1.00 92.31 88 ILE A O 1
ATOM 714 N N . TRP A 1 89 ? 16.803 7.165 -1.637 1.00 93.06 89 TRP A N 1
ATOM 715 C CA . TRP A 1 89 ? 17.570 7.976 -2.574 1.00 93.06 89 TRP A CA 1
ATOM 716 C C . TRP A 1 89 ? 18.965 7.391 -2.827 1.00 93.06 89 TRP A C 1
ATOM 718 O O . TRP A 1 89 ? 19.391 7.303 -3.981 1.00 93.06 89 TRP A O 1
ATOM 728 N N . GLY A 1 90 ? 19.633 6.901 -1.780 1.00 92.44 90 GLY A N 1
ATOM 729 C CA . GLY A 1 90 ? 20.893 6.168 -1.889 1.00 92.44 90 GLY A CA 1
ATOM 730 C C . GLY A 1 90 ? 20.759 4.891 -2.724 1.00 92.44 90 GLY A C 1
ATOM 731 O O . GLY A 1 90 ? 21.540 4.675 -3.653 1.00 92.44 90 GLY A O 1
ATOM 732 N N . ALA 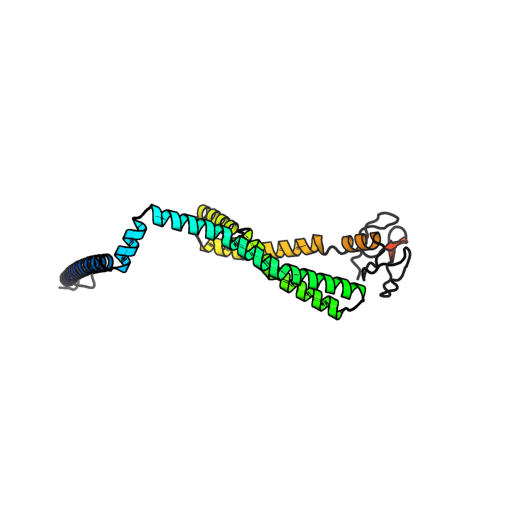A 1 91 ? 19.726 4.083 -2.470 1.00 90.44 91 ALA A N 1
ATOM 733 C CA . ALA A 1 91 ? 19.444 2.871 -3.240 1.00 90.44 91 ALA A CA 1
ATOM 734 C C . ALA A 1 91 ? 19.186 3.178 -4.727 1.00 90.44 91 ALA A C 1
ATOM 736 O O . ALA A 1 91 ? 19.755 2.527 -5.605 1.00 90.44 91 ALA A O 1
ATOM 737 N N . LEU A 1 92 ? 18.402 4.222 -5.023 1.00 90.38 92 LEU A N 1
ATOM 738 C CA . LEU A 1 92 ? 18.160 4.716 -6.383 1.00 90.38 92 LEU A CA 1
ATOM 739 C C . LEU A 1 92 ? 19.443 5.179 -7.074 1.00 90.38 92 LEU A C 1
ATOM 741 O O . LEU A 1 92 ? 19.649 4.902 -8.259 1.00 90.38 92 LEU A O 1
ATOM 745 N N . PHE A 1 93 ? 20.299 5.903 -6.355 1.00 92.56 93 PHE A N 1
ATOM 746 C CA . PHE A 1 93 ? 21.565 6.391 -6.886 1.00 92.56 93 PHE A CA 1
ATOM 747 C C . PHE A 1 93 ? 22.487 5.229 -7.271 1.00 92.56 93 PHE A C 1
ATOM 749 O O . PHE A 1 93 ? 22.983 5.180 -8.401 1.00 92.56 93 PHE A O 1
ATOM 756 N N . ILE A 1 94 ? 22.639 4.248 -6.376 1.00 88.94 94 ILE A N 1
ATOM 757 C CA . ILE A 1 94 ? 23.426 3.034 -6.620 1.00 88.94 94 ILE A CA 1
ATOM 758 C C . ILE A 1 94 ? 22.831 2.235 -7.779 1.00 88.94 94 ILE A C 1
ATOM 760 O O . ILE A 1 94 ? 23.575 1.819 -8.665 1.00 88.94 94 ILE A O 1
ATOM 764 N N . HIS A 1 95 ? 21.507 2.076 -7.833 1.00 89.31 95 HIS A N 1
ATOM 765 C CA . HIS A 1 95 ? 20.835 1.370 -8.921 1.00 89.31 95 HIS A CA 1
ATOM 766 C C . HIS A 1 95 ? 21.123 2.013 -10.281 1.00 89.31 95 HIS A C 1
ATOM 768 O O . HIS A 1 95 ? 21.573 1.340 -11.210 1.00 89.31 95 HIS A O 1
ATOM 774 N N . ARG A 1 96 ? 20.952 3.338 -10.395 1.00 86.69 96 ARG A N 1
ATOM 775 C CA . ARG A 1 96 ? 21.254 4.084 -11.629 1.00 86.69 96 ARG A CA 1
ATOM 776 C C . ARG A 1 96 ? 22.721 3.941 -12.030 1.00 86.69 96 ARG A C 1
ATOM 778 O O . ARG A 1 96 ? 23.021 3.798 -13.216 1.00 86.69 96 ARG A O 1
ATOM 785 N N . LEU A 1 97 ? 23.638 3.975 -11.065 1.00 88.12 97 LEU A N 1
ATOM 786 C CA . LEU A 1 97 ? 25.068 3.826 -11.322 1.00 88.12 97 LEU A CA 1
ATOM 787 C C . LEU A 1 97 ? 25.428 2.396 -11.757 1.00 88.12 97 LEU A C 1
ATOM 789 O O . LEU A 1 97 ? 26.160 2.226 -12.733 1.00 88.12 97 LEU A O 1
ATOM 793 N N . ALA A 1 98 ? 24.874 1.377 -11.099 1.00 86.19 98 ALA A N 1
ATOM 794 C CA . ALA A 1 98 ? 25.063 -0.031 -11.440 1.00 86.19 98 ALA A CA 1
ATOM 795 C C . ALA A 1 98 ? 24.506 -0.360 -12.831 1.00 86.19 98 ALA A C 1
ATOM 797 O O . ALA A 1 98 ? 25.172 -1.025 -13.624 1.00 86.19 98 ALA A O 1
ATOM 798 N N . GLN A 1 99 ? 23.332 0.177 -13.167 1.00 80.88 99 GLN A N 1
ATOM 799 C CA . GLN A 1 99 ? 22.705 -0.009 -14.472 1.00 80.88 99 GLN A CA 1
ATOM 800 C C . GLN A 1 99 ? 23.513 0.657 -15.598 1.00 80.88 99 GLN A C 1
ATOM 802 O O . GLN A 1 99 ? 23.669 0.072 -16.670 1.00 80.88 99 GLN A O 1
ATOM 807 N N . ARG A 1 100 ? 24.097 1.843 -15.349 1.00 79.25 100 ARG A N 1
ATOM 808 C CA . ARG A 1 100 ? 25.010 2.514 -16.294 1.00 79.25 100 ARG A CA 1
ATOM 809 C C . ARG A 1 100 ? 26.314 1.742 -16.501 1.00 79.25 100 ARG A C 1
ATOM 811 O O . ARG A 1 100 ? 26.777 1.648 -17.633 1.00 79.25 100 ARG A O 1
ATOM 818 N N . LYS A 1 101 ? 26.897 1.195 -15.429 1.00 79.94 101 LYS A N 1
ATOM 819 C CA . LYS A 1 101 ? 28.169 0.452 -15.473 1.00 79.94 101 LYS A CA 1
ATOM 820 C C . LYS A 1 101 ? 28.020 -1.024 -15.873 1.00 79.94 101 LYS A C 1
ATOM 822 O O . LYS A 1 101 ? 29.022 -1.682 -16.112 1.00 79.94 101 LYS A O 1
ATOM 827 N N . GLY A 1 102 ? 26.793 -1.539 -15.985 1.00 77.88 102 GLY A N 1
ATOM 828 C CA . GLY A 1 102 ? 26.526 -2.920 -16.403 1.00 77.88 102 GLY A CA 1
ATOM 829 C C . GLY A 1 102 ? 26.678 -3.970 -15.297 1.00 77.88 102 GLY A C 1
ATOM 830 O O . GLY A 1 102 ? 26.728 -5.159 -15.598 1.00 77.88 102 GLY A O 1
ATOM 831 N N . TYR A 1 103 ? 26.715 -3.564 -14.025 1.00 83.44 103 TYR A N 1
ATOM 832 C CA . TYR A 1 103 ? 26.790 -4.484 -12.889 1.00 83.44 103 TYR A CA 1
ATOM 833 C C . TYR A 1 103 ? 25.409 -5.081 -12.586 1.00 83.44 103 TYR A C 1
ATOM 835 O O . TYR A 1 103 ? 24.666 -4.560 -11.755 1.00 83.44 103 TYR A O 1
ATOM 843 N N . GLY A 1 104 ? 25.059 -6.177 -13.268 1.00 80.19 104 GLY A N 1
ATOM 844 C CA . GLY A 1 104 ? 23.743 -6.822 -13.157 1.00 80.19 104 GLY A CA 1
ATOM 845 C C . GLY A 1 104 ? 23.370 -7.241 -11.729 1.00 80.19 104 GLY A C 1
ATOM 846 O O . GLY A 1 104 ? 22.258 -6.967 -11.285 1.00 80.19 104 GLY A O 1
ATOM 847 N N . LEU A 1 105 ? 24.317 -7.815 -10.978 1.00 84.62 105 LEU A N 1
ATOM 848 C CA . LEU A 1 105 ? 24.105 -8.228 -9.582 1.00 84.62 105 LEU A CA 1
ATOM 849 C C . LEU A 1 105 ? 23.808 -7.033 -8.664 1.00 84.62 105 LEU A C 1
ATOM 851 O O . LEU A 1 105 ? 22.834 -7.049 -7.915 1.00 84.62 105 LEU A O 1
ATOM 855 N N . ALA A 1 106 ? 24.600 -5.962 -8.762 1.00 82.81 106 ALA A N 1
ATOM 856 C CA . ALA A 1 106 ? 24.388 -4.753 -7.969 1.00 82.81 106 ALA A CA 1
ATOM 857 C C . ALA A 1 106 ? 23.081 -4.032 -8.350 1.00 82.81 106 ALA A C 1
ATOM 859 O O . ALA A 1 106 ? 22.397 -3.492 -7.480 1.00 82.81 106 ALA A O 1
ATOM 860 N N . ALA A 1 107 ? 22.695 -4.051 -9.630 1.00 83.19 107 ALA A N 1
ATOM 861 C CA . ALA A 1 107 ? 21.417 -3.511 -10.092 1.00 83.19 107 ALA A CA 1
ATOM 862 C C . ALA A 1 107 ? 20.222 -4.301 -9.528 1.00 83.19 107 ALA A C 1
ATOM 864 O O . ALA A 1 107 ? 19.227 -3.695 -9.132 1.00 83.19 107 ALA A O 1
ATOM 865 N N . LEU A 1 108 ? 20.340 -5.629 -9.434 1.00 86.62 108 LEU A N 1
ATOM 866 C CA . LEU A 1 108 ? 19.314 -6.496 -8.856 1.00 86.62 108 LEU A CA 1
ATOM 867 C C . LEU A 1 108 ? 19.180 -6.285 -7.340 1.00 86.62 108 LEU A C 1
ATOM 869 O O . LEU A 1 108 ? 18.079 -6.043 -6.851 1.00 86.62 108 LEU A O 1
ATOM 873 N N . ILE A 1 109 ? 20.295 -6.278 -6.603 1.00 88.75 109 ILE A N 1
ATOM 874 C CA . ILE A 1 109 ? 20.295 -6.050 -5.147 1.00 88.75 109 ILE A CA 1
ATOM 875 C C . ILE A 1 109 ? 19.732 -4.664 -4.806 1.00 88.75 109 ILE A C 1
ATOM 877 O O . ILE A 1 109 ? 18.865 -4.544 -3.943 1.00 88.75 109 ILE A O 1
ATOM 881 N N . SER A 1 110 ? 20.177 -3.617 -5.507 1.00 88.88 110 SER A N 1
ATOM 882 C CA . SER A 1 110 ? 19.686 -2.250 -5.276 1.00 88.88 110 SER A CA 1
ATOM 883 C C . SER A 1 110 ? 18.198 -2.087 -5.598 1.00 88.88 110 SER A C 1
ATOM 885 O O . SER A 1 110 ? 17.514 -1.340 -4.903 1.00 88.88 110 SER A O 1
ATOM 887 N N . TRP A 1 111 ? 17.676 -2.812 -6.594 1.00 88.25 111 TRP A N 1
ATOM 888 C CA . TRP A 1 111 ? 16.243 -2.836 -6.894 1.00 88.25 111 TRP A CA 1
ATOM 889 C C . TRP A 1 111 ? 15.429 -3.471 -5.762 1.00 88.25 111 TRP A C 1
ATOM 891 O O . TRP A 1 111 ? 14.444 -2.889 -5.312 1.00 88.25 111 TRP A O 1
ATOM 901 N N . HIS A 1 112 ? 15.850 -4.636 -5.259 1.00 90.69 112 HIS A N 1
ATOM 902 C CA . HIS A 1 112 ? 15.159 -5.289 -4.143 1.00 90.69 112 HIS A CA 1
ATOM 903 C C . HIS A 1 112 ? 15.181 -4.437 -2.875 1.00 90.69 112 HIS A C 1
ATOM 905 O O . HIS A 1 112 ? 14.154 -4.275 -2.222 1.00 90.69 112 HIS A O 1
ATOM 911 N N . LEU A 1 113 ? 16.335 -3.857 -2.558 1.00 90.56 113 LEU A N 1
ATOM 912 C CA . LEU A 1 113 ? 16.514 -3.009 -1.386 1.00 90.56 113 LEU A CA 1
ATOM 913 C C . LEU A 1 113 ? 15.638 -1.745 -1.463 1.00 90.56 113 LEU A C 1
ATOM 915 O O . LEU A 1 113 ? 15.024 -1.362 -0.470 1.00 90.56 113 LEU A O 1
ATOM 919 N N . LEU A 1 114 ? 15.480 -1.168 -2.658 1.00 91.69 114 LEU A N 1
ATOM 920 C CA . LEU A 1 114 ? 14.532 -0.081 -2.910 1.00 91.69 114 LEU A CA 1
ATOM 921 C C . LEU A 1 114 ? 13.089 -0.505 -2.612 1.00 91.69 114 LEU A C 1
ATOM 923 O O . LEU A 1 114 ? 12.390 0.193 -1.881 1.00 91.69 114 LEU A O 1
ATOM 927 N N . VAL A 1 115 ? 12.647 -1.655 -3.134 1.00 90.25 115 VAL A N 1
ATOM 928 C CA . VAL A 1 115 ? 11.283 -2.159 -2.899 1.00 90.25 115 VAL A CA 1
ATOM 929 C C . VAL A 1 115 ? 11.032 -2.376 -1.405 1.00 90.25 115 VAL A C 1
ATOM 931 O O . VAL A 1 115 ? 10.008 -1.927 -0.896 1.00 90.25 115 VAL A O 1
ATOM 934 N N . ILE A 1 116 ? 11.979 -2.993 -0.691 1.00 92.38 116 ILE A N 1
ATOM 935 C CA . ILE A 1 116 ? 11.867 -3.258 0.752 1.00 92.38 116 ILE A CA 1
ATOM 936 C C . ILE A 1 116 ? 11.684 -1.959 1.545 1.00 92.38 116 ILE A C 1
ATOM 938 O O . ILE A 1 116 ? 10.850 -1.915 2.445 1.00 92.38 116 ILE A O 1
ATOM 942 N N . PHE A 1 117 ? 12.404 -0.890 1.198 1.00 91.56 117 PHE A N 1
ATOM 943 C CA . PHE A 1 117 ? 12.257 0.404 1.873 1.00 91.56 117 PHE A CA 1
ATOM 944 C C . PHE A 1 117 ? 10.961 1.137 1.516 1.00 91.56 117 PHE A C 1
ATOM 946 O O . PHE A 1 117 ? 10.423 1.870 2.346 1.00 91.56 117 PHE A O 1
ATOM 953 N N . CYS A 1 118 ? 10.422 0.933 0.312 1.00 89.31 118 CYS A N 1
ATOM 954 C CA . CYS A 1 118 ? 9.162 1.548 -0.101 1.00 89.31 118 CYS A CA 1
ATOM 955 C C . CYS A 1 118 ? 7.929 0.908 0.552 1.00 89.31 118 CYS A C 1
ATOM 957 O O . CYS A 1 118 ? 6.972 1.625 0.835 1.00 89.31 118 CYS A O 1
ATOM 959 N N . ILE A 1 119 ? 7.936 -0.404 0.821 1.00 90.50 119 ILE A N 1
ATOM 960 C CA . ILE A 1 119 ? 6.800 -1.121 1.433 1.00 90.50 119 ILE A CA 1
ATOM 961 C C . ILE A 1 119 ? 6.285 -0.444 2.722 1.00 90.50 119 ILE A C 1
ATOM 963 O O . ILE A 1 119 ? 5.104 -0.089 2.764 1.00 90.50 119 ILE A O 1
ATOM 967 N N . PRO A 1 120 ? 7.108 -0.216 3.767 1.00 88.38 120 PRO A N 1
ATOM 968 C CA . PRO A 1 120 ? 6.627 0.381 5.013 1.00 88.38 120 PRO A CA 1
ATOM 969 C C . PRO A 1 120 ? 6.149 1.826 4.825 1.00 88.38 120 PRO A C 1
ATOM 971 O O . PRO A 1 120 ? 5.229 2.259 5.517 1.00 88.38 120 PRO A O 1
ATOM 974 N N . LEU A 1 121 ? 6.736 2.568 3.878 1.00 88.19 121 LEU A N 1
ATOM 975 C CA . LEU A 1 121 ? 6.309 3.927 3.547 1.00 88.19 121 LEU A CA 1
ATOM 976 C C . LEU A 1 121 ? 4.903 3.930 2.929 1.00 88.19 121 LEU A C 1
ATOM 978 O O . LEU A 1 121 ? 4.056 4.722 3.327 1.00 88.19 121 LEU A O 1
ATOM 982 N N . ILE A 1 122 ? 4.638 3.010 1.997 1.00 87.06 122 ILE A N 1
ATOM 983 C CA . ILE A 1 122 ? 3.329 2.853 1.350 1.00 87.06 122 ILE A CA 1
ATOM 984 C C . ILE A 1 122 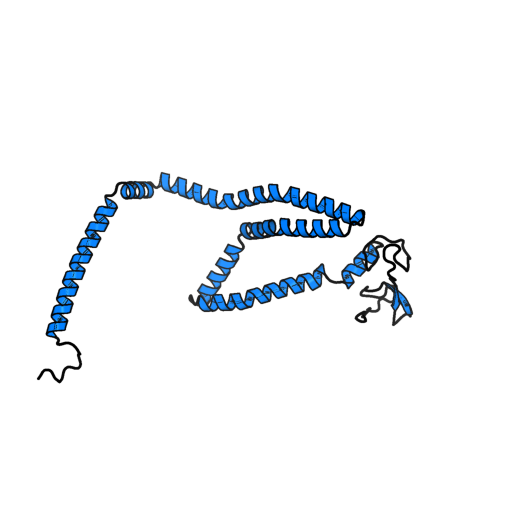? 2.255 2.497 2.384 1.00 87.06 122 ILE A C 1
ATOM 986 O O . ILE A 1 122 ? 1.192 3.113 2.393 1.00 87.06 122 ILE A O 1
ATOM 990 N N . PHE A 1 123 ? 2.534 1.555 3.291 1.00 84.69 123 PHE A N 1
ATOM 991 C CA . PHE A 1 123 ? 1.594 1.216 4.363 1.00 84.69 123 PHE A CA 1
ATOM 992 C C . PHE A 1 123 ? 1.282 2.413 5.265 1.00 84.69 123 PHE A C 1
ATOM 994 O O . PHE A 1 123 ? 0.115 2.654 5.565 1.00 84.69 123 PHE A O 1
ATOM 1001 N N . LYS A 1 124 ? 2.289 3.212 5.636 1.00 83.94 124 LYS A N 1
ATOM 1002 C CA . LYS A 1 124 ? 2.059 4.425 6.433 1.00 83.94 124 LYS A CA 1
ATOM 1003 C C . LYS A 1 124 ? 1.301 5.511 5.689 1.00 83.94 124 LYS A C 1
ATOM 1005 O O . LYS A 1 124 ? 0.509 6.211 6.306 1.00 83.94 124 LYS A O 1
ATOM 1010 N N . ILE A 1 125 ? 1.496 5.631 4.379 1.00 84.38 125 ILE A N 1
ATOM 1011 C CA . ILE A 1 125 ? 0.687 6.522 3.544 1.00 84.38 125 ILE A CA 1
ATOM 1012 C C . ILE A 1 125 ? -0.783 6.085 3.579 1.00 84.38 125 ILE A C 1
ATOM 1014 O O . ILE A 1 125 ? -1.648 6.936 3.748 1.00 84.38 125 ILE A O 1
ATOM 1018 N N . PHE A 1 126 ? -1.080 4.784 3.491 1.00 82.88 126 PHE A N 1
ATOM 1019 C CA . PHE A 1 126 ? -2.456 4.284 3.621 1.00 82.88 126 PHE A CA 1
ATOM 1020 C C . PHE A 1 126 ? -3.054 4.504 5.018 1.00 82.88 126 PHE A C 1
ATOM 1022 O O . PHE A 1 126 ? -4.234 4.835 5.129 1.00 82.88 126 PHE A O 1
ATOM 1029 N N . GLU A 1 127 ? -2.252 4.353 6.072 1.00 77.62 127 GLU A N 1
ATOM 1030 C CA . GLU A 1 127 ? -2.657 4.668 7.448 1.00 77.62 127 GLU A CA 1
ATOM 1031 C C . GLU A 1 127 ? -2.973 6.165 7.603 1.00 77.62 127 GLU A C 1
ATOM 1033 O O . GLU A 1 127 ? -4.026 6.523 8.126 1.00 77.62 127 GLU A O 1
ATOM 1038 N N . PHE A 1 128 ? -2.118 7.038 7.062 1.00 78.44 128 PHE A N 1
ATOM 1039 C CA . PHE A 1 128 ? -2.300 8.491 7.070 1.00 78.44 128 PHE A CA 1
ATOM 1040 C C . PHE A 1 128 ? -3.497 8.957 6.235 1.00 78.44 128 PHE A C 1
ATOM 1042 O O . PHE A 1 128 ? -4.242 9.831 6.665 1.00 78.44 128 PHE A O 1
ATOM 1049 N N . LEU A 1 129 ? -3.733 8.338 5.074 1.00 78.31 129 LEU A N 1
ATOM 1050 C CA . LEU A 1 129 ? -4.926 8.552 4.243 1.00 78.31 129 LEU A CA 1
ATOM 1051 C C . LEU A 1 129 ? -6.222 8.092 4.927 1.00 78.31 129 LEU A C 1
ATOM 1053 O O . LEU A 1 129 ? -7.282 8.170 4.310 1.00 78.31 129 LEU A O 1
ATOM 1057 N N . GLN A 1 130 ? -6.143 7.585 6.164 1.00 73.06 130 GLN A N 1
ATOM 1058 C CA . GLN A 1 130 ? -7.268 7.052 6.919 1.00 73.06 130 GLN A CA 1
ATOM 1059 C C . GLN A 1 130 ? -8.071 6.051 6.085 1.00 73.06 130 GLN A C 1
ATOM 1061 O O . GLN A 1 130 ? -9.295 5.995 6.157 1.00 73.06 130 GLN A O 1
ATOM 1066 N N . VAL A 1 131 ? -7.393 5.217 5.290 1.00 67.12 131 VAL A N 1
ATOM 1067 C CA . VAL A 1 131 ? -8.078 4.200 4.480 1.00 67.12 131 VAL A CA 1
ATOM 1068 C C . VAL A 1 131 ? -8.919 3.276 5.375 1.00 67.12 131 VAL A C 1
ATOM 1070 O O . VAL A 1 131 ? -9.982 2.820 4.966 1.00 67.12 131 VAL A O 1
ATOM 1073 N N . GLY A 1 132 ? -8.515 3.085 6.637 1.00 64.81 132 GLY A N 1
ATOM 1074 C CA . GLY A 1 132 ? -9.329 2.420 7.658 1.00 64.81 132 GLY A CA 1
ATOM 1075 C C . GLY A 1 132 ? -10.694 3.081 7.910 1.00 64.81 132 GLY A C 1
ATOM 1076 O O . GLY A 1 132 ? -11.675 2.364 8.067 1.00 64.81 132 GLY A O 1
ATOM 1077 N N . VAL A 1 133 ? -10.788 4.414 7.867 1.00 72.12 133 VAL A N 1
ATOM 1078 C CA . VAL A 1 133 ? -12.057 5.156 7.987 1.00 72.12 133 VAL A CA 1
ATOM 1079 C C . VAL A 1 133 ? -12.938 4.921 6.762 1.00 72.12 133 VAL A C 1
ATOM 1081 O O . VAL A 1 133 ? -14.130 4.683 6.913 1.00 72.12 133 VAL A O 1
ATOM 1084 N N . LEU A 1 134 ? -12.372 4.885 5.550 1.00 71.94 134 LEU A N 1
ATOM 1085 C CA . LEU A 1 134 ? -13.130 4.500 4.348 1.00 71.94 134 LEU A CA 1
ATOM 1086 C C . LEU A 1 134 ? -13.716 3.086 4.479 1.00 71.94 134 LEU A C 1
ATOM 1088 O O . LEU A 1 134 ? -14.878 2.869 4.139 1.00 71.94 134 LEU 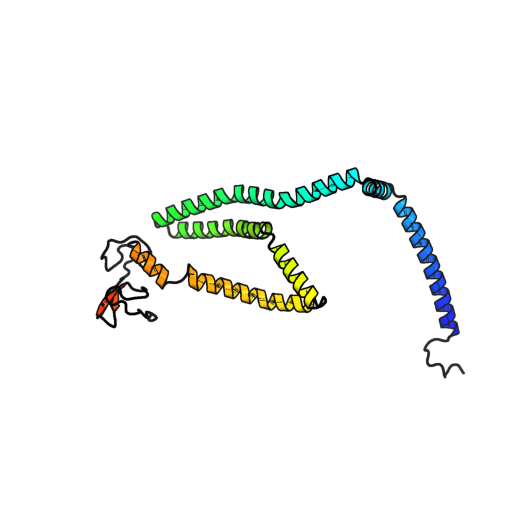A O 1
ATOM 1092 N N . PHE A 1 135 ? -12.947 2.133 5.015 1.00 71.25 135 PHE A N 1
ATOM 1093 C CA . PHE A 1 135 ? -13.444 0.782 5.289 1.00 71.25 135 PHE A CA 1
ATOM 1094 C C . PHE A 1 135 ? -14.523 0.755 6.380 1.00 71.25 135 PHE A C 1
ATOM 1096 O O . PHE A 1 135 ? -15.502 0.026 6.231 1.00 71.25 135 PHE A O 1
ATOM 1103 N N . GLN A 1 136 ? -14.380 1.554 7.442 1.00 74.25 136 GLN A N 1
ATOM 1104 C CA . GLN A 1 136 ? -15.396 1.692 8.490 1.00 74.25 136 GLN A CA 1
ATOM 1105 C C . GLN A 1 136 ? -16.693 2.287 7.938 1.00 74.25 136 GLN A C 1
ATOM 1107 O O . GLN A 1 136 ? -17.746 1.701 8.150 1.00 74.25 136 GLN A O 1
ATOM 1112 N N . LEU A 1 137 ? -16.623 3.358 7.144 1.00 77.00 137 LEU A N 1
ATOM 1113 C CA . LEU A 1 137 ? -17.787 3.969 6.496 1.00 77.00 137 LEU A CA 1
ATOM 1114 C C . LEU A 1 137 ? -18.504 2.989 5.562 1.00 77.00 137 LEU A C 1
ATOM 1116 O O . LEU A 1 137 ? -19.728 2.892 5.577 1.00 77.00 137 LEU A O 1
ATOM 1120 N N . ILE A 1 138 ? -17.753 2.221 4.770 1.00 76.69 138 ILE A N 1
ATOM 1121 C CA . ILE A 1 138 ? -18.325 1.166 3.923 1.00 76.69 138 ILE A CA 1
ATOM 1122 C C . ILE A 1 138 ? -19.012 0.100 4.791 1.00 76.69 138 ILE A C 1
ATOM 1124 O O . ILE A 1 138 ? -20.136 -0.298 4.492 1.00 76.69 138 ILE A O 1
ATOM 1128 N N . ALA A 1 139 ? -18.381 -0.339 5.882 1.00 72.50 139 ALA A N 1
ATOM 1129 C CA . ALA A 1 139 ? -18.956 -1.319 6.800 1.00 72.50 139 ALA A CA 1
ATOM 1130 C C . ALA A 1 139 ? -20.201 -0.789 7.532 1.00 72.50 139 ALA A C 1
ATOM 1132 O O . ALA A 1 139 ? -21.159 -1.536 7.726 1.00 72.50 139 ALA A O 1
ATOM 1133 N N . GLU A 1 140 ? -20.230 0.492 7.891 1.00 78.62 140 GLU A N 1
ATOM 1134 C CA . GLU A 1 140 ? -21.384 1.165 8.486 1.00 78.62 140 GLU A CA 1
ATOM 1135 C C . GLU A 1 140 ? -22.540 1.268 7.488 1.00 78.62 140 GLU A C 1
ATOM 1137 O O . GLU A 1 140 ? -23.655 0.875 7.815 1.00 78.62 140 GLU A O 1
ATOM 1142 N N . ILE A 1 141 ? -22.278 1.669 6.240 1.00 80.75 141 ILE A N 1
ATOM 1143 C CA . ILE A 1 141 ? -23.292 1.706 5.172 1.00 80.75 141 ILE A CA 1
ATOM 1144 C C . ILE A 1 141 ? -23.870 0.309 4.923 1.00 80.75 141 ILE A C 1
ATOM 1146 O O . ILE A 1 141 ? -25.086 0.145 4.833 1.00 80.75 141 ILE A O 1
ATOM 1150 N N . ILE A 1 142 ? -23.016 -0.714 4.833 1.00 75.62 142 ILE A N 1
ATOM 1151 C CA . ILE A 1 142 ? -23.462 -2.094 4.616 1.00 75.62 142 ILE A CA 1
ATOM 1152 C C . ILE A 1 142 ? -24.231 -2.603 5.840 1.00 75.62 142 ILE A C 1
ATOM 1154 O O . ILE A 1 142 ? -25.286 -3.211 5.689 1.00 75.62 142 ILE A O 1
ATOM 1158 N N . SER A 1 143 ? -23.758 -2.353 7.061 1.00 75.50 143 SER A N 1
ATOM 1159 C CA . SER A 1 143 ? -24.456 -2.807 8.270 1.00 75.50 143 SER A CA 1
ATOM 1160 C C . SER A 1 143 ? -25.796 -2.095 8.478 1.00 75.50 143 SER A C 1
ATOM 1162 O O . SER A 1 143 ? -26.741 -2.744 8.928 1.00 75.50 143 SER A O 1
ATOM 1164 N N . ALA A 1 144 ? -25.918 -0.827 8.066 1.00 79.88 144 ALA A N 1
ATOM 1165 C CA . ALA A 1 144 ? -27.178 -0.091 8.014 1.00 79.88 144 ALA A CA 1
ATOM 1166 C C . ALA A 1 144 ? -28.141 -0.653 6.952 1.00 79.88 144 ALA A C 1
ATOM 1168 O O . ALA A 1 144 ? -29.327 -0.806 7.234 1.00 79.88 144 ALA A O 1
ATOM 1169 N N . LEU A 1 145 ? -27.648 -1.016 5.759 1.00 79.44 145 LEU A N 1
ATOM 1170 C CA . LEU A 1 145 ? -28.473 -1.621 4.701 1.00 79.44 145 LEU A CA 1
ATOM 1171 C C . LEU A 1 145 ? -28.943 -3.044 5.041 1.00 79.44 145 LEU A C 1
ATOM 1173 O O . LEU A 1 145 ? -30.054 -3.425 4.683 1.00 79.44 145 LEU A O 1
ATOM 1177 N N . PHE A 1 146 ? -28.096 -3.836 5.701 1.00 75.38 146 PHE A N 1
ATOM 1178 C CA . PHE A 1 146 ? -28.323 -5.265 5.950 1.00 75.38 146 PHE A CA 1
ATOM 1179 C C . PHE A 1 146 ? -28.651 -5.597 7.418 1.00 75.38 146 PHE A C 1
ATOM 1181 O O . PHE A 1 146 ? -28.639 -6.765 7.807 1.00 75.38 146 PHE A O 1
ATOM 1188 N N . GLY A 1 147 ? -28.954 -4.587 8.240 1.00 70.06 147 GLY A N 1
ATOM 1189 C CA . GLY A 1 147 ? -29.528 -4.759 9.581 1.00 70.06 147 GLY A CA 1
ATOM 1190 C C . GLY A 1 147 ? -28.621 -5.459 10.599 1.00 70.06 147 GLY A C 1
ATOM 1191 O O . GLY A 1 147 ? -29.113 -6.195 11.450 1.00 70.06 147 GLY A O 1
ATOM 1192 N N . GLY A 1 148 ? -27.302 -5.269 10.516 1.00 67.88 148 GLY A N 1
ATOM 1193 C CA . GLY A 1 148 ? -26.358 -5.845 11.484 1.00 67.88 148 GLY A CA 1
ATOM 1194 C C . GLY A 1 148 ? -25.996 -7.320 11.262 1.00 67.88 148 GLY A C 1
ATOM 1195 O O . GLY A 1 148 ? -25.359 -7.922 12.130 1.00 67.88 148 GLY A O 1
ATOM 1196 N N . LEU A 1 149 ? -26.324 -7.913 10.103 1.00 72.94 149 LEU A N 1
ATOM 1197 C CA . LEU A 1 149 ? -25.780 -9.216 9.694 1.00 72.94 149 LEU A CA 1
ATOM 1198 C C . LEU A 1 149 ? -24.277 -9.096 9.370 1.00 72.94 149 LEU A C 1
ATOM 1200 O O . LEU A 1 149 ? -23.855 -9.126 8.214 1.00 72.94 149 LEU A O 1
ATOM 1204 N N . LEU A 1 150 ? -23.449 -9.001 10.414 1.00 69.06 150 LEU A N 1
ATOM 1205 C CA . LEU A 1 150 ? -21.981 -8.986 10.334 1.00 69.06 150 LEU A CA 1
ATOM 1206 C C . LEU A 1 150 ? -21.430 -10.151 9.501 1.00 69.06 150 LEU A C 1
ATOM 1208 O O . LEU A 1 150 ? -20.438 -9.997 8.795 1.00 69.06 150 LEU A O 1
ATOM 1212 N N . PHE A 1 151 ? -22.122 -11.293 9.520 1.00 76.00 151 PHE A N 1
ATOM 1213 C CA . PHE A 1 151 ? -21.798 -12.450 8.694 1.00 76.00 151 PHE A CA 1
ATOM 1214 C C . PHE A 1 151 ? -21.761 -12.098 7.201 1.00 76.00 151 PHE A C 1
ATOM 1216 O O . PHE A 1 151 ? -20.792 -12.430 6.528 1.00 76.00 151 PHE A O 1
ATOM 1223 N N . LEU A 1 152 ? -22.755 -11.363 6.689 1.00 75.44 152 LEU A N 1
ATOM 1224 C CA . LEU A 1 152 ? -22.836 -11.002 5.271 1.00 75.44 152 LEU A CA 1
ATOM 1225 C C . LEU A 1 152 ? -21.688 -10.070 4.849 1.00 75.44 152 LEU A C 1
ATOM 1227 O O . LEU A 1 152 ? -21.134 -10.224 3.761 1.00 75.44 152 LEU A O 1
ATOM 1231 N N . VAL A 1 153 ? -21.281 -9.162 5.742 1.00 74.25 153 VAL A N 1
ATOM 1232 C CA . VAL A 1 153 ? -20.124 -8.274 5.543 1.00 74.25 153 VAL A CA 1
ATOM 1233 C C . VAL A 1 153 ? -18.840 -9.093 5.371 1.00 74.25 153 VAL A C 1
ATOM 1235 O O . VAL A 1 153 ? -18.043 -8.816 4.474 1.00 74.25 153 VAL A O 1
ATOM 1238 N N . SER A 1 154 ? -18.651 -10.146 6.172 1.00 77.44 154 SER A N 1
ATOM 1239 C CA . SER A 1 154 ? -17.487 -11.029 6.052 1.00 77.44 154 SER A CA 1
ATOM 1240 C C . SER A 1 154 ? -17.433 -11.774 4.711 1.00 77.44 154 SER A C 1
ATOM 1242 O O . SER A 1 154 ? -16.362 -11.820 4.106 1.00 77.44 154 SER A O 1
ATOM 1244 N N . TYR A 1 155 ? -18.553 -12.297 4.190 1.00 83.81 155 TYR A N 1
ATOM 1245 C CA . TYR A 1 155 ? -18.564 -12.919 2.848 1.00 83.81 155 TYR A CA 1
ATOM 1246 C C . TYR A 1 155 ? -18.286 -11.914 1.738 1.00 83.81 155 TYR A C 1
ATOM 1248 O O . TYR A 1 155 ? -17.598 -12.241 0.770 1.00 83.81 155 TYR A O 1
ATOM 1256 N N . LEU A 1 156 ? -18.781 -10.684 1.883 1.00 81.56 156 LEU A N 1
ATOM 1257 C CA . LEU A 1 156 ? -18.501 -9.632 0.920 1.00 81.56 156 LEU A CA 1
ATOM 1258 C C . LEU A 1 156 ? -17.003 -9.304 0.877 1.00 81.56 156 LEU A C 1
ATOM 1260 O O . LEU A 1 156 ? -16.451 -9.175 -0.213 1.00 81.56 156 LEU A O 1
ATOM 1264 N N . TYR A 1 157 ? -16.316 -9.247 2.023 1.00 80.56 157 TYR A N 1
ATOM 1265 C CA . TYR A 1 157 ? -14.861 -9.064 2.050 1.00 80.56 157 TYR A CA 1
ATOM 1266 C C . TYR A 1 157 ? -14.106 -10.208 1.368 1.00 80.56 157 TYR A C 1
ATOM 1268 O O . TYR A 1 157 ? -13.169 -9.942 0.611 1.00 80.56 157 TYR A O 1
ATOM 1276 N N . ILE A 1 158 ? -14.536 -11.460 1.571 1.00 86.94 158 ILE A N 1
ATOM 1277 C CA . ILE A 1 158 ? -13.951 -12.629 0.892 1.00 86.94 158 ILE A CA 1
ATOM 1278 C C . ILE A 1 158 ? -14.068 -12.493 -0.633 1.00 86.94 158 ILE A C 1
ATOM 1280 O O . ILE A 1 158 ? -13.153 -12.894 -1.346 1.00 86.94 158 ILE A O 1
ATOM 1284 N N . LEU A 1 159 ? -15.151 -11.896 -1.141 1.00 86.12 159 LEU A N 1
ATOM 1285 C CA . LEU A 1 159 ? -15.332 -11.646 -2.571 1.00 86.12 159 LEU A CA 1
ATOM 1286 C C . LEU A 1 159 ? -14.533 -10.425 -3.060 1.00 86.12 159 LEU A C 1
ATOM 1288 O O . LEU A 1 159 ? -13.876 -10.491 -4.097 1.00 86.12 159 LEU A O 1
ATOM 1292 N N . ILE A 1 160 ? -14.585 -9.307 -2.331 1.00 83.31 160 ILE A N 1
ATOM 1293 C CA . ILE A 1 160 ? -14.008 -8.023 -2.754 1.00 83.31 160 ILE A CA 1
ATOM 1294 C C . ILE A 1 160 ? -12.479 -8.069 -2.785 1.00 83.31 160 ILE A C 1
ATOM 1296 O O . ILE A 1 160 ? -11.886 -7.530 -3.720 1.00 83.31 160 ILE A O 1
ATOM 1300 N N . ILE A 1 161 ? -11.827 -8.710 -1.808 1.00 86.75 161 ILE A N 1
ATOM 1301 C CA . ILE A 1 161 ? -10.358 -8.717 -1.709 1.00 86.75 161 ILE A CA 1
ATOM 1302 C C . ILE A 1 161 ? -9.705 -9.341 -2.964 1.00 86.75 161 ILE A C 1
ATOM 1304 O O . ILE A 1 161 ? -8.872 -8.670 -3.583 1.00 86.75 161 ILE A O 1
ATOM 1308 N N . PRO A 1 162 ? -10.083 -10.556 -3.418 1.00 91.56 162 PRO A N 1
ATOM 1309 C CA . PRO A 1 162 ? -9.566 -11.123 -4.664 1.00 91.56 162 PRO A CA 1
ATOM 1310 C C . PRO A 1 162 ? -9.914 -10.293 -5.899 1.00 91.56 162 PRO A C 1
ATOM 1312 O O . PRO A 1 162 ? -9.094 -10.177 -6.806 1.00 91.56 162 PRO A O 1
ATOM 1315 N N . LEU A 1 163 ? -11.110 -9.701 -5.943 1.00 88.81 163 LEU A N 1
ATOM 1316 C CA . LEU A 1 163 ? -11.594 -8.943 -7.098 1.00 88.81 163 LEU A CA 1
ATOM 1317 C C . LEU A 1 163 ? -10.801 -7.642 -7.281 1.00 88.81 163 LEU A C 1
ATOM 1319 O O . LEU A 1 163 ? -10.347 -7.341 -8.387 1.00 88.81 163 LEU A O 1
ATOM 1323 N N . LEU A 1 164 ? -10.546 -6.921 -6.184 1.00 86.50 164 LEU A N 1
ATOM 1324 C CA . LEU A 1 164 ? -9.648 -5.766 -6.167 1.00 86.50 164 LEU A CA 1
ATOM 1325 C C . LEU A 1 164 ? -8.209 -6.173 -6.487 1.00 86.50 164 LEU A C 1
ATOM 1327 O O . LEU A 1 164 ? -7.573 -5.526 -7.317 1.00 86.50 164 LEU A O 1
ATOM 1331 N N . GLY A 1 165 ? -7.708 -7.261 -5.894 1.00 87.88 165 GLY A N 1
ATOM 1332 C CA . GLY A 1 165 ? -6.368 -7.776 -6.179 1.00 87.88 165 GLY A CA 1
ATOM 1333 C C . GLY A 1 165 ? -6.172 -8.085 -7.666 1.00 87.88 165 GLY A C 1
ATOM 1334 O O . GLY A 1 165 ? -5.223 -7.606 -8.288 1.00 87.88 165 GLY A O 1
ATOM 1335 N N . PHE A 1 166 ? -7.114 -8.809 -8.271 1.00 91.38 166 PHE A N 1
ATOM 1336 C CA . PHE A 1 166 ? -7.111 -9.115 -9.700 1.00 91.38 166 PHE A CA 1
ATOM 1337 C C . PHE A 1 166 ? -7.234 -7.852 -10.561 1.00 91.38 166 PHE A C 1
ATOM 1339 O O . PHE A 1 166 ? -6.521 -7.708 -11.555 1.00 91.38 166 PHE A O 1
ATOM 1346 N N . GLY A 1 167 ? -8.095 -6.912 -10.162 1.00 87.94 167 GLY A N 1
ATOM 1347 C CA . GLY A 1 167 ? -8.247 -5.619 -10.825 1.00 87.94 167 GLY A CA 1
ATOM 1348 C C . GLY A 1 167 ? -6.938 -4.831 -10.863 1.00 87.94 167 GLY A C 1
ATOM 1349 O O . GLY A 1 167 ? -6.532 -4.368 -11.930 1.00 87.94 167 GLY A O 1
ATOM 1350 N N . ILE A 1 168 ? -6.235 -4.748 -9.730 1.00 85.25 168 ILE A N 1
ATOM 1351 C CA . ILE A 1 168 ? -4.933 -4.082 -9.613 1.00 85.25 168 ILE A CA 1
ATOM 1352 C C . ILE A 1 168 ? -3.896 -4.779 -10.498 1.00 85.25 168 ILE A C 1
ATOM 1354 O O . ILE A 1 168 ? -3.223 -4.116 -11.288 1.00 85.25 168 ILE A O 1
ATOM 1358 N N . ILE A 1 169 ? -3.791 -6.110 -10.436 1.00 84.44 169 ILE A N 1
ATOM 1359 C CA . ILE A 1 169 ? -2.848 -6.874 -11.269 1.00 84.44 169 ILE A CA 1
ATOM 1360 C C . ILE A 1 169 ? -3.108 -6.611 -12.757 1.00 84.44 169 ILE A C 1
ATOM 1362 O O . ILE A 1 169 ? -2.182 -6.271 -13.496 1.00 84.44 169 ILE A O 1
ATOM 1366 N N . LYS A 1 170 ? -4.368 -6.700 -13.199 1.00 83.75 170 LYS A N 1
ATOM 1367 C CA . LYS A 1 170 ? -4.756 -6.464 -14.595 1.00 83.75 170 LYS A CA 1
ATOM 1368 C C . LYS A 1 170 ? -4.496 -5.020 -15.026 1.00 83.75 170 LYS A C 1
ATOM 1370 O O . LYS A 1 170 ? -4.076 -4.781 -16.160 1.00 83.75 170 LYS A O 1
ATOM 1375 N N . PHE A 1 171 ? -4.701 -4.057 -14.129 1.00 82.62 171 PHE A N 1
ATOM 1376 C CA . PHE A 1 171 ? -4.368 -2.656 -14.363 1.00 82.62 171 PHE A CA 1
ATOM 1377 C C . PHE A 1 171 ? -2.863 -2.475 -14.600 1.00 82.62 171 PHE A C 1
ATOM 1379 O O . PHE A 1 171 ? -2.475 -1.917 -15.627 1.00 82.62 171 PHE A O 1
ATOM 1386 N N . PHE A 1 172 ? -2.011 -3.022 -13.727 1.00 79.25 172 PHE A N 1
ATOM 1387 C CA . PHE A 1 172 ? -0.555 -2.973 -13.901 1.00 79.25 172 PHE A CA 1
ATOM 1388 C C . PHE A 1 172 ? -0.098 -3.687 -15.179 1.00 79.25 172 PHE A C 1
ATOM 1390 O O . PHE A 1 172 ? 0.737 -3.153 -15.911 1.00 79.25 172 PHE A O 1
ATOM 1397 N N . GLN A 1 173 ? -0.673 -4.849 -15.499 1.00 78.38 173 GLN A N 1
ATOM 1398 C CA . GLN A 1 173 ? -0.384 -5.567 -16.743 1.00 78.38 173 GLN A CA 1
ATOM 1399 C C . GLN A 1 173 ? -0.718 -4.727 -17.984 1.00 78.38 173 GLN A C 1
ATOM 1401 O O . GLN A 1 173 ? 0.096 -4.626 -18.901 1.00 78.38 173 GLN A O 1
ATOM 1406 N N . LYS A 1 174 ? -1.887 -4.074 -18.000 1.00 75.81 174 LYS A N 1
ATOM 1407 C CA . LYS A 1 174 ? -2.357 -3.289 -19.149 1.00 75.81 174 LYS A CA 1
ATOM 1408 C C . LYS A 1 174 ? -1.653 -1.939 -19.300 1.00 75.81 174 LYS A C 1
ATOM 1410 O O . LYS A 1 174 ? -1.401 -1.528 -20.430 1.00 75.81 174 LYS A O 1
ATOM 1415 N N . PHE A 1 175 ? -1.369 -1.238 -18.202 1.00 67.44 175 PHE A N 1
ATOM 1416 C CA . PHE A 1 175 ? -0.811 0.120 -18.246 1.00 67.44 175 PHE A CA 1
ATOM 1417 C C . PHE A 1 175 ? 0.713 0.159 -18.141 1.00 67.44 175 PHE A C 1
ATOM 1419 O O . PHE A 1 175 ? 1.352 0.899 -18.884 1.00 67.44 175 PHE A O 1
ATOM 1426 N N . VAL A 1 176 ? 1.310 -0.629 -17.246 1.00 64.50 176 VAL A N 1
ATOM 1427 C CA . VAL A 1 176 ? 2.758 -0.580 -16.984 1.00 64.50 176 VAL A CA 1
ATOM 1428 C C . VAL A 1 176 ? 3.504 -1.615 -17.824 1.00 64.50 176 VAL A C 1
ATOM 1430 O O . VAL A 1 176 ? 4.555 -1.310 -18.387 1.00 64.50 176 VAL A O 1
ATOM 1433 N N . PHE A 1 177 ? 2.950 -2.820 -17.988 1.00 66.75 177 PHE A N 1
ATOM 1434 C CA . PHE A 1 177 ? 3.614 -3.933 -18.683 1.00 66.75 177 PHE A CA 1
ATOM 1435 C C . PHE A 1 177 ? 3.183 -4.145 -20.141 1.00 66.75 177 PHE A C 1
ATOM 1437 O O . PHE A 1 177 ? 3.468 -5.192 -20.717 1.00 66.75 177 PHE A O 1
ATOM 1444 N N . ASN A 1 178 ? 2.554 -3.156 -20.783 1.00 74.56 178 ASN A N 1
ATOM 1445 C CA . ASN A 1 178 ? 2.210 -3.272 -22.199 1.00 74.56 178 ASN A CA 1
ATOM 1446 C C . ASN A 1 178 ? 3.477 -3.255 -23.070 1.00 74.56 178 ASN A C 1
ATOM 1448 O O . ASN A 1 178 ? 4.048 -2.199 -23.359 1.00 74.56 178 ASN A O 1
ATOM 1452 N N . ALA A 1 179 ? 3.906 -4.444 -23.495 1.00 74.56 179 ALA A N 1
ATOM 1453 C CA . ALA A 1 179 ? 5.120 -4.643 -24.278 1.00 74.56 179 ALA A CA 1
ATOM 1454 C C . ALA A 1 179 ? 5.130 -3.820 -25.577 1.00 74.56 179 ALA A C 1
ATOM 1456 O O . ALA A 1 179 ? 6.177 -3.283 -25.938 1.00 74.56 179 ALA A O 1
ATOM 1457 N N . LYS A 1 180 ? 3.968 -3.644 -26.230 1.00 78.94 180 LYS A N 1
ATOM 1458 C CA . LYS A 1 180 ? 3.849 -2.869 -27.476 1.00 78.94 180 LYS A CA 1
ATOM 1459 C C . LYS A 1 180 ? 4.105 -1.373 -27.240 1.00 78.94 180 LYS A C 1
ATOM 1461 O O . LYS A 1 180 ? 4.855 -0.744 -27.986 1.00 78.94 180 LYS A O 1
ATOM 1466 N N . LEU A 1 181 ? 3.556 -0.810 -26.157 1.00 78.31 181 LEU A N 1
ATOM 1467 C CA . LEU A 1 181 ? 3.806 0.587 -25.759 1.00 78.31 181 LEU A CA 1
ATOM 1468 C C . LEU A 1 181 ? 5.253 0.806 -25.296 1.00 78.31 181 LEU A C 1
ATOM 1470 O O . LEU A 1 181 ? 5.878 1.809 -25.650 1.00 78.31 181 LEU A O 1
ATOM 1474 N N . GLN A 1 182 ? 5.819 -0.144 -24.545 1.00 80.81 182 GLN A N 1
ATOM 1475 C CA . GLN A 1 182 ? 7.220 -0.071 -24.127 1.00 80.81 182 GLN A CA 1
ATOM 1476 C C . GLN A 1 182 ? 8.177 -0.135 -25.323 1.00 80.81 182 GLN A C 1
ATOM 1478 O O . GLN A 1 182 ? 9.138 0.634 -25.370 1.00 80.81 182 GLN A O 1
ATOM 1483 N N . ALA A 1 183 ? 7.916 -1.007 -26.301 1.00 84.06 183 ALA A N 1
ATOM 1484 C CA . ALA A 1 183 ? 8.704 -1.101 -27.526 1.00 84.06 183 ALA A CA 1
ATOM 1485 C C . ALA A 1 183 ? 8.638 0.202 -28.335 1.00 84.06 183 ALA A C 1
ATOM 1487 O O . ALA A 1 183 ? 9.682 0.732 -28.715 1.00 84.06 183 ALA A O 1
ATOM 1488 N N . ALA A 1 184 ? 7.442 0.776 -28.509 1.00 84.50 184 ALA A N 1
ATOM 1489 C CA . ALA A 1 184 ? 7.270 2.061 -29.185 1.00 84.50 184 ALA A CA 1
ATOM 1490 C C . ALA A 1 184 ? 8.073 3.189 -28.505 1.00 84.50 184 ALA A C 1
ATOM 1492 O O . ALA A 1 184 ? 8.810 3.915 -29.174 1.00 84.50 184 ALA A O 1
ATOM 1493 N N . SER A 1 185 ? 8.014 3.291 -27.170 1.00 84.88 185 SER A N 1
ATOM 1494 C CA . SER A 1 185 ? 8.780 4.296 -26.416 1.00 84.88 185 SER A CA 1
ATOM 1495 C C . SER A 1 185 ? 10.300 4.103 -26.537 1.00 84.88 185 SER A C 1
ATOM 1497 O O . SER A 1 185 ? 11.046 5.081 -26.627 1.00 84.88 185 SER A O 1
ATOM 1499 N N . ARG A 1 186 ? 10.782 2.851 -26.577 1.00 87.19 186 ARG A N 1
ATOM 1500 C CA . ARG A 1 186 ? 12.211 2.531 -26.764 1.00 87.19 186 ARG A CA 1
ATOM 1501 C C . ARG A 1 186 ? 12.700 2.922 -28.157 1.00 87.19 186 ARG A C 1
ATOM 1503 O O . ARG A 1 186 ? 13.750 3.553 -28.266 1.00 87.19 186 ARG A O 1
ATOM 1510 N N . VAL A 1 187 ? 11.927 2.621 -29.201 1.00 87.12 187 VAL A N 1
ATOM 1511 C CA . VAL A 1 187 ? 12.267 3.000 -30.583 1.00 87.12 187 VAL A CA 1
ATOM 1512 C C . VAL A 1 187 ? 12.338 4.522 -30.732 1.00 87.12 187 VAL A C 1
ATOM 1514 O O . VAL A 1 187 ? 13.329 5.029 -31.253 1.00 87.12 187 VAL A O 1
ATOM 1517 N N . GLN A 1 188 ? 11.371 5.267 -30.181 1.00 86.31 188 GLN A N 1
ATOM 1518 C CA . GLN A 1 188 ? 11.389 6.741 -30.185 1.00 86.31 188 GLN A CA 1
ATOM 1519 C C . GLN A 1 188 ? 12.634 7.330 -29.502 1.00 86.31 188 GLN A C 1
ATOM 1521 O O . GLN A 1 188 ? 13.142 8.368 -29.914 1.00 86.31 188 GLN A O 1
ATOM 1526 N N . LYS A 1 189 ? 13.158 6.659 -28.469 1.00 87.62 189 LYS A N 1
ATOM 1527 C CA . LYS A 1 189 ? 14.361 7.078 -27.733 1.00 87.62 189 LYS A CA 1
ATOM 1528 C C . LYS A 1 189 ? 15.664 6.545 -28.332 1.00 87.62 189 LYS A C 1
ATOM 1530 O O . LYS A 1 189 ? 16.711 6.681 -27.696 1.00 87.62 189 LYS A O 1
ATOM 1535 N N . THR A 1 190 ? 15.645 5.953 -29.530 1.00 88.50 190 THR A N 1
ATOM 1536 C CA . THR A 1 190 ? 16.814 5.310 -30.167 1.00 88.50 190 THR A CA 1
ATOM 1537 C C . THR A 1 190 ? 17.453 4.239 -29.272 1.00 88.50 190 THR A C 1
ATOM 1539 O O . THR A 1 190 ? 18.667 4.191 -29.082 1.00 88.50 190 THR A O 1
ATOM 1542 N N . GLN A 1 191 ? 16.625 3.401 -28.646 1.00 90.19 191 GLN A N 1
ATOM 1543 C CA . GLN A 1 191 ? 17.054 2.323 -27.753 1.00 90.19 191 GLN A CA 1
ATOM 1544 C C . GLN A 1 191 ? 16.697 0.949 -28.316 1.00 90.19 191 GLN A C 1
ATOM 1546 O O . GLN A 1 191 ? 15.699 0.783 -29.013 1.00 90.19 191 GLN A O 1
ATOM 1551 N N . CYS A 1 192 ? 17.489 -0.058 -27.946 1.00 89.25 192 CYS A N 1
ATOM 1552 C CA . CYS A 1 192 ? 17.223 -1.444 -28.297 1.00 89.25 192 CYS A CA 1
ATOM 1553 C C . CYS A 1 192 ? 15.880 -1.918 -27.728 1.00 89.25 192 CYS A C 1
ATOM 1555 O O . CYS A 1 192 ? 15.643 -1.815 -26.520 1.00 89.25 192 CYS A O 1
ATOM 1557 N N . VAL A 1 193 ? 15.039 -2.521 -28.573 1.00 88.00 193 VAL A N 1
ATOM 1558 C CA . VAL A 1 193 ? 13.719 -3.037 -28.164 1.00 88.00 193 VAL A CA 1
ATOM 1559 C C . VAL A 1 193 ? 13.804 -4.108 -27.069 1.00 88.00 193 VAL A C 1
ATOM 1561 O O . VAL A 1 193 ? 12.893 -4.199 -26.251 1.00 88.00 193 VAL A O 1
ATOM 1564 N N . ARG A 1 194 ? 14.915 -4.860 -26.981 1.00 86.00 194 ARG A N 1
ATOM 1565 C CA . ARG A 1 194 ? 15.126 -5.917 -25.974 1.00 86.00 194 ARG A CA 1
ATOM 1566 C C . ARG A 1 194 ? 15.814 -5.413 -24.705 1.00 86.00 194 ARG A C 1
ATOM 1568 O O . ARG A 1 194 ? 15.265 -5.557 -23.620 1.00 86.00 194 ARG A O 1
ATOM 1575 N N . CYS A 1 195 ? 17.010 -4.832 -24.826 1.00 86.81 195 CYS A N 1
ATOM 1576 C CA . CYS A 1 195 ? 17.846 -4.482 -23.667 1.00 86.81 195 CYS A CA 1
ATOM 1577 C C . CYS A 1 195 ? 17.775 -3.005 -23.243 1.00 86.81 195 CYS A C 1
ATOM 1579 O O . CYS A 1 195 ? 18.461 -2.621 -22.298 1.00 86.81 195 CYS A O 1
ATOM 1581 N N . ALA A 1 196 ? 16.994 -2.172 -23.943 1.00 87.19 196 ALA A N 1
ATOM 1582 C CA . ALA A 1 196 ? 16.791 -0.744 -23.669 1.00 87.19 196 ALA A CA 1
ATOM 1583 C C . ALA A 1 196 ? 18.063 0.137 -23.656 1.00 87.19 196 ALA A C 1
ATOM 1585 O O . ALA A 1 196 ? 18.006 1.309 -23.282 1.00 87.19 196 ALA A O 1
ATOM 1586 N N . LYS A 1 197 ? 19.218 -0.380 -24.096 1.00 87.25 197 LYS A N 1
ATOM 1587 C CA . LYS A 1 197 ? 20.439 0.420 -24.273 1.00 87.25 197 LYS A CA 1
ATOM 1588 C C . LYS A 1 197 ? 20.349 1.275 -25.537 1.00 87.25 197 LYS A C 1
ATOM 1590 O O . LYS A 1 197 ? 19.760 0.843 -26.526 1.00 87.25 197 LYS A O 1
ATOM 1595 N N . LYS A 1 198 ? 20.929 2.478 -25.498 1.00 89.62 198 LYS A N 1
ATOM 1596 C CA . LYS A 1 198 ? 20.964 3.411 -26.635 1.00 89.62 198 LYS A CA 1
ATOM 1597 C C . LYS A 1 198 ? 21.764 2.802 -27.792 1.00 89.62 198 LYS A C 1
ATOM 1599 O O . LYS A 1 198 ? 22.827 2.238 -27.562 1.00 89.62 198 LYS A O 1
ATOM 1604 N N . ILE A 1 199 ? 21.246 2.921 -29.006 1.00 89.25 199 ILE A N 1
ATOM 1605 C CA . ILE A 1 199 ? 21.843 2.409 -30.246 1.00 89.25 199 ILE A CA 1
ATOM 1606 C C . ILE A 1 199 ? 21.932 3.536 -31.273 1.00 89.25 199 ILE A C 1
ATOM 1608 O O . ILE A 1 199 ? 21.280 4.573 -31.110 1.00 89.25 199 ILE A O 1
ATOM 1612 N N . ARG A 1 200 ? 22.737 3.364 -32.326 1.00 86.94 200 ARG A N 1
ATOM 1613 C CA . ARG A 1 200 ? 22.734 4.337 -33.418 1.00 86.94 200 ARG A CA 1
ATOM 1614 C C . ARG A 1 200 ? 21.443 4.167 -34.229 1.00 86.94 200 ARG A C 1
ATOM 1616 O O . ARG A 1 200 ? 20.943 3.044 -34.355 1.00 86.94 200 ARG A O 1
ATOM 1623 N N . PRO A 1 201 ? 20.870 5.259 -34.762 1.00 75.88 201 PRO A N 1
ATOM 1624 C CA . PRO A 1 201 ? 19.783 5.147 -35.723 1.00 75.88 201 PRO A CA 1
ATOM 1625 C C . PRO A 1 201 ? 20.230 4.226 -36.866 1.00 75.88 201 PRO A C 1
ATOM 1627 O O . PRO A 1 201 ? 21.331 4.405 -37.374 1.00 75.88 201 PRO A O 1
ATOM 1630 N N . GLN A 1 202 ? 19.376 3.273 -37.258 1.00 78.19 202 GLN A N 1
ATOM 1631 C CA . GLN A 1 202 ? 19.591 2.295 -38.346 1.00 78.19 202 GLN A CA 1
ATOM 1632 C C . GLN A 1 202 ? 20.411 1.029 -38.010 1.00 78.19 202 GLN A C 1
ATOM 1634 O O . GLN A 1 202 ? 20.500 0.141 -38.856 1.00 78.19 202 GLN A O 1
ATOM 1639 N N . ASP A 1 203 ? 20.897 0.849 -36.775 1.00 84.38 203 ASP A N 1
ATOM 1640 C CA . ASP A 1 203 ? 21.530 -0.419 -36.370 1.00 84.38 203 ASP A CA 1
ATOM 1641 C C . ASP A 1 203 ? 20.521 -1.587 -36.408 1.00 84.38 203 ASP A C 1
ATOM 1643 O O . ASP A 1 203 ? 19.564 -1.642 -35.628 1.00 84.38 203 ASP A O 1
ATOM 1647 N N . SER A 1 204 ? 20.749 -2.560 -37.297 1.00 88.44 204 SER A N 1
ATOM 1648 C CA . SER A 1 204 ? 19.897 -3.758 -37.422 1.00 88.44 204 SER A CA 1
ATOM 1649 C C . SER A 1 204 ? 20.053 -4.731 -36.255 1.00 88.44 204 SER A C 1
ATOM 1651 O O . SER A 1 204 ? 19.071 -5.318 -35.791 1.00 88.44 204 SER A O 1
ATOM 1653 N N . TYR A 1 205 ? 21.273 -4.839 -35.728 1.00 91.88 205 TYR A N 1
ATOM 1654 C CA . TYR A 1 205 ? 21.606 -5.620 -34.543 1.00 91.88 205 TYR A CA 1
ATOM 1655 C C . TYR A 1 205 ? 22.023 -4.696 -33.407 1.00 91.88 205 TYR A C 1
ATOM 1657 O O . TYR A 1 205 ? 22.744 -3.724 -33.610 1.00 91.88 205 TYR A O 1
ATOM 1665 N N . CYS A 1 206 ? 21.607 -5.013 -32.183 1.00 90.25 206 CYS A N 1
ATOM 1666 C CA . CYS A 1 206 ? 22.053 -4.258 -31.021 1.00 90.25 206 CYS A CA 1
ATOM 1667 C C . CYS A 1 206 ? 23.521 -4.591 -30.681 1.00 90.25 206 CYS A C 1
ATOM 1669 O O . CYS A 1 206 ? 23.791 -5.737 -30.310 1.00 90.25 206 CYS A O 1
ATOM 1671 N N . PRO A 1 207 ? 24.448 -3.613 -30.652 1.00 88.75 207 PRO A N 1
ATOM 1672 C CA . PRO A 1 207 ? 25.861 -3.859 -30.335 1.00 88.75 207 PRO A CA 1
ATOM 1673 C C . PRO A 1 207 ? 26.093 -4.318 -28.887 1.00 88.75 207 PRO A C 1
ATOM 1675 O O . PRO A 1 207 ? 27.163 -4.807 -28.548 1.00 88.75 207 PRO A O 1
ATOM 1678 N N . HIS A 1 208 ? 25.098 -4.169 -28.008 1.00 85.81 208 HIS A N 1
ATOM 1679 C CA . HIS A 1 208 ? 25.215 -4.556 -26.604 1.00 85.81 208 HIS A CA 1
ATOM 1680 C C . HIS A 1 208 ? 24.676 -5.950 -26.276 1.00 85.81 208 HIS A C 1
ATOM 1682 O O . HIS A 1 208 ? 25.006 -6.475 -25.217 1.00 85.81 208 HIS A O 1
ATOM 1688 N N . CYS A 1 209 ? 23.778 -6.502 -27.097 1.00 89.31 209 CYS A N 1
ATOM 1689 C CA . CYS A 1 209 ? 23.127 -7.787 -26.803 1.00 89.31 209 CYS A CA 1
ATOM 1690 C C . CYS A 1 209 ? 22.921 -8.694 -28.024 1.00 89.31 209 CYS A C 1
ATOM 1692 O O . CYS A 1 209 ? 22.326 -9.755 -27.881 1.00 89.31 209 CYS A O 1
ATOM 1694 N N . GLY A 1 210 ? 23.344 -8.274 -29.220 1.00 87.94 210 GLY A N 1
ATOM 1695 C CA . GLY A 1 210 ? 23.226 -9.055 -30.456 1.00 87.94 210 GLY A CA 1
ATOM 1696 C C . GLY A 1 210 ? 21.798 -9.230 -30.983 1.00 87.94 210 GLY A C 1
ATOM 1697 O O . GLY A 1 210 ? 21.584 -9.983 -31.924 1.00 87.94 210 GLY A O 1
ATOM 1698 N N . TYR A 1 211 ? 20.796 -8.567 -30.399 1.00 91.50 211 TYR A N 1
ATOM 1699 C CA . TYR A 1 211 ? 19.402 -8.750 -30.805 1.00 91.50 211 TYR A CA 1
ATOM 1700 C C . TYR A 1 211 ? 19.091 -8.081 -32.150 1.00 91.50 211 TYR A C 1
ATOM 1702 O O . TYR A 1 211 ? 19.363 -6.889 -32.308 1.00 91.50 211 TYR A O 1
ATOM 1710 N N . TYR A 1 212 ? 18.474 -8.828 -33.071 1.00 90.81 212 TYR A N 1
ATOM 1711 C CA . TYR A 1 212 ? 17.963 -8.312 -34.346 1.00 90.81 212 TYR A CA 1
ATOM 1712 C C . TYR A 1 212 ? 16.593 -7.649 -34.173 1.00 90.81 212 TYR A C 1
ATOM 1714 O O . TYR A 1 212 ? 15.651 -8.278 -33.676 1.00 90.81 212 TYR A O 1
ATOM 1722 N N . GLN A 1 213 ? 16.484 -6.386 -34.585 1.00 89.31 213 GLN A N 1
ATOM 1723 C CA . GLN A 1 213 ? 15.381 -5.499 -34.195 1.00 89.31 213 GLN A CA 1
ATOM 1724 C C . GLN A 1 213 ? 14.262 -5.361 -35.227 1.00 89.31 213 GLN A C 1
ATOM 1726 O O . GLN A 1 213 ? 13.212 -4.810 -34.892 1.00 89.31 213 GLN A O 1
ATOM 1731 N N . TYR A 1 214 ? 14.470 -5.850 -36.447 1.00 90.50 214 TYR A N 1
ATOM 1732 C CA . TYR A 1 214 ? 13.514 -5.712 -37.540 1.00 90.50 214 TYR A CA 1
ATOM 1733 C C . TYR A 1 214 ? 12.758 -7.015 -37.814 1.00 90.50 214 TYR A C 1
ATOM 1735 O O . TYR A 1 214 ? 13.200 -8.105 -37.456 1.00 90.50 214 TYR A O 1
ATOM 1743 N N . VAL A 1 215 ? 11.586 -6.891 -38.415 1.00 90.19 215 VAL A N 1
ATOM 1744 C CA . VAL A 1 215 ? 10.763 -7.978 -38.940 1.00 90.19 215 VAL A CA 1
ATOM 1745 C C . VAL A 1 215 ? 10.123 -7.492 -40.231 1.00 90.19 215 VAL A C 1
ATOM 1747 O O . VAL A 1 215 ? 9.868 -6.297 -40.389 1.00 90.19 215 VAL A O 1
ATOM 1750 N N . GLU A 1 216 ? 9.918 -8.400 -41.170 1.00 91.50 216 GLU A N 1
ATOM 1751 C CA . GLU A 1 216 ? 9.248 -8.094 -42.427 1.00 91.50 216 GLU A CA 1
ATOM 1752 C C . GLU A 1 216 ? 7.745 -7.889 -42.191 1.00 91.50 216 GLU A C 1
ATOM 1754 O O . GLU A 1 216 ? 7.107 -8.646 -41.455 1.00 91.50 216 GLU A O 1
ATOM 1759 N N . CYS A 1 217 ? 7.170 -6.842 -42.781 1.00 91.25 217 CYS A N 1
ATOM 1760 C CA . CYS A 1 217 ? 5.731 -6.616 -42.726 1.00 91.25 217 CYS A CA 1
ATOM 1761 C C . CYS A 1 217 ? 5.001 -7.535 -43.713 1.00 91.25 217 CYS A C 1
ATOM 1763 O O . CYS A 1 217 ? 5.266 -7.481 -44.906 1.00 91.25 217 CYS A O 1
ATOM 1765 N N . SER A 1 218 ? 3.999 -8.285 -43.249 1.00 89.38 218 SER A N 1
ATOM 1766 C CA . SER A 1 218 ? 3.196 -9.184 -44.095 1.00 89.38 218 SER A CA 1
ATOM 1767 C C . SER A 1 218 ? 2.384 -8.494 -45.200 1.00 89.38 218 SER A C 1
ATOM 1769 O O . SER A 1 218 ? 1.933 -9.167 -46.116 1.00 89.38 218 SER A O 1
ATOM 1771 N N . ASN A 1 219 ? 2.166 -7.177 -45.108 1.00 91.94 219 ASN A N 1
ATOM 1772 C CA . ASN A 1 219 ? 1.359 -6.420 -46.071 1.00 91.94 219 ASN A CA 1
ATOM 1773 C C . ASN A 1 219 ? 2.205 -5.664 -47.106 1.00 91.94 219 ASN A C 1
ATOM 1775 O O . ASN A 1 219 ? 1.901 -5.689 -48.290 1.00 91.94 219 ASN A O 1
ATOM 1779 N N . CYS A 1 220 ? 3.253 -4.956 -46.668 1.00 92.94 220 CYS A N 1
ATOM 1780 C CA . CYS A 1 220 ? 4.085 -4.148 -47.570 1.00 92.94 220 CYS A CA 1
ATOM 1781 C C . CYS A 1 220 ? 5.480 -4.728 -47.816 1.00 92.94 220 CYS A C 1
ATOM 1783 O O . CYS A 1 220 ? 6.256 -4.092 -48.517 1.00 92.94 220 CYS A O 1
ATOM 1785 N N . HIS A 1 221 ? 5.815 -5.873 -47.209 1.00 91.19 221 HIS A N 1
ATOM 1786 C CA . HIS A 1 221 ? 7.121 -6.540 -47.303 1.00 91.19 221 HIS A CA 1
ATOM 1787 C C . HIS A 1 221 ? 8.329 -5.695 -46.874 1.00 91.19 221 HIS A C 1
ATOM 1789 O O . HIS A 1 221 ? 9.473 -6.106 -47.024 1.00 91.19 221 HIS A O 1
ATOM 1795 N N . GLU A 1 222 ? 8.088 -4.532 -46.265 1.00 91.62 222 GLU A N 1
ATOM 1796 C CA . GLU A 1 222 ? 9.149 -3.674 -45.754 1.00 91.62 222 GLU A CA 1
ATOM 1797 C C . GLU A 1 222 ? 9.532 -3.997 -44.310 1.00 91.62 222 GLU A C 1
ATOM 1799 O O . GLU A 1 222 ? 8.704 -4.414 -43.489 1.00 91.62 222 GLU A O 1
ATOM 1804 N N . PHE A 1 223 ? 10.796 -3.737 -43.970 1.00 89.44 223 PHE A N 1
ATOM 1805 C CA . PHE A 1 223 ? 11.329 -4.000 -42.635 1.00 89.44 223 PHE A CA 1
ATOM 1806 C C . PHE A 1 223 ? 10.832 -2.982 -41.603 1.00 89.44 223 PHE A C 1
ATOM 1808 O O . PHE A 1 223 ? 11.212 -1.806 -41.584 1.00 89.44 223 PHE A O 1
ATOM 1815 N N . THR A 1 224 ? 10.039 -3.458 -40.651 1.00 90.88 224 THR A N 1
ATOM 1816 C CA . THR A 1 224 ? 9.511 -2.687 -39.522 1.00 90.88 224 THR A CA 1
ATOM 1817 C C . THR A 1 224 ? 10.108 -3.173 -38.198 1.00 90.88 224 THR A C 1
ATOM 1819 O O . THR A 1 224 ? 10.716 -4.236 -38.131 1.00 90.88 224 THR A O 1
ATOM 1822 N N . TYR A 1 225 ? 10.014 -2.382 -37.129 1.00 88.62 225 TYR A N 1
ATOM 1823 C CA . TYR A 1 225 ? 10.549 -2.783 -35.822 1.00 88.62 225 TYR A CA 1
ATOM 1824 C C . TYR A 1 225 ? 9.682 -3.868 -35.172 1.00 88.62 225 TYR A C 1
ATOM 1826 O O . TYR A 1 225 ? 8.454 -3.764 -35.174 1.00 88.62 225 TYR A O 1
ATOM 1834 N N . LYS A 1 226 ? 10.326 -4.861 -34.546 1.00 88.19 226 LYS A N 1
ATOM 1835 C CA . LYS A 1 226 ? 9.652 -5.901 -33.752 1.00 88.19 226 LYS A CA 1
ATOM 1836 C C . LYS A 1 226 ? 8.885 -5.302 -32.570 1.00 88.19 226 LYS A C 1
ATOM 1838 O O . LYS A 1 226 ? 9.351 -4.355 -31.935 1.00 88.19 226 LYS A O 1
ATOM 1843 N N . HIS A 1 227 ? 7.751 -5.917 -32.234 1.00 85.56 227 HIS A N 1
ATOM 1844 C CA . HIS A 1 227 ? 6.866 -5.554 -31.115 1.00 85.56 227 HIS A CA 1
ATOM 1845 C C . HIS A 1 227 ? 6.234 -4.153 -31.198 1.00 85.56 227 HIS A C 1
ATOM 1847 O O . HIS A 1 227 ? 5.592 -3.726 -30.239 1.00 85.56 227 HIS A O 1
ATOM 1853 N N . LEU A 1 228 ? 6.373 -3.431 -32.317 1.00 87.00 228 LEU A N 1
ATOM 1854 C CA . LEU A 1 228 ? 5.569 -2.233 -32.554 1.00 87.00 228 LEU A CA 1
ATOM 1855 C C . LEU A 1 228 ? 4.117 -2.630 -32.859 1.00 87.00 228 LEU A C 1
ATOM 1857 O O . LEU A 1 228 ? 3.902 -3.655 -33.493 1.00 87.00 228 LEU A O 1
ATOM 1861 N N . PRO A 1 229 ? 3.117 -1.825 -32.458 1.00 86.88 229 PRO A N 1
ATOM 1862 C CA . PRO A 1 229 ? 1.715 -2.124 -32.747 1.00 86.88 229 PRO A CA 1
ATOM 1863 C C . PRO A 1 229 ? 1.360 -1.979 -34.234 1.00 86.88 229 PRO A C 1
ATOM 1865 O O . PRO A 1 229 ? 0.467 -2.670 -34.709 1.00 86.88 229 PRO A O 1
ATOM 1868 N N . HIS A 1 230 ? 2.067 -1.114 -34.966 1.00 90.19 230 HIS A N 1
ATOM 1869 C CA . HIS A 1 230 ? 1.806 -0.814 -36.374 1.00 90.19 230 HIS A CA 1
ATOM 1870 C C . HIS A 1 230 ? 3.098 -0.817 -37.192 1.00 90.19 230 HIS A C 1
ATOM 1872 O O . HIS A 1 230 ? 4.189 -0.587 -36.662 1.00 90.19 230 HIS A O 1
ATOM 1878 N N . CYS A 1 231 ? 2.993 -1.093 -38.489 1.00 90.44 231 CYS A N 1
ATOM 1879 C CA . CYS A 1 231 ? 4.096 -0.958 -39.431 1.00 90.44 231 CYS A CA 1
ATOM 1880 C C . CYS A 1 231 ? 4.485 0.516 -39.599 1.00 90.44 231 CYS A C 1
ATOM 1882 O O . CYS A 1 231 ? 3.626 1.367 -39.825 1.00 90.44 231 CYS A O 1
ATOM 1884 N N . LYS A 1 232 ? 5.790 0.815 -39.549 1.00 89.25 232 LYS A N 1
ATOM 1885 C CA . LYS A 1 232 ? 6.309 2.182 -39.739 1.00 89.25 232 LYS A CA 1
ATOM 1886 C C . LYS A 1 232 ? 6.114 2.728 -41.164 1.00 89.25 232 LYS A C 1
ATOM 1888 O O . LYS A 1 232 ? 6.200 3.934 -41.350 1.00 89.25 232 LYS A O 1
ATOM 1893 N N . HIS A 1 233 ? 5.894 1.851 -42.148 1.00 91.88 233 HIS A N 1
ATOM 1894 C CA . HIS A 1 233 ? 5.762 2.216 -43.563 1.00 91.88 233 HIS A CA 1
ATOM 1895 C C . HIS A 1 233 ? 4.305 2.307 -44.023 1.00 91.88 233 HIS A C 1
ATOM 1897 O O . HIS A 1 233 ? 3.923 3.304 -44.621 1.00 91.88 233 HIS A O 1
ATOM 1903 N N . CYS A 1 234 ? 3.490 1.283 -43.745 1.00 91.38 234 CYS A N 1
ATOM 1904 C CA . CYS A 1 234 ? 2.118 1.194 -44.262 1.00 91.38 234 CYS A CA 1
ATOM 1905 C C . CYS A 1 234 ? 1.026 1.340 -43.190 1.00 91.38 234 CYS A C 1
ATOM 1907 O O . CYS A 1 234 ? -0.153 1.299 -43.521 1.00 91.38 234 CYS A O 1
ATOM 1909 N N . GLY A 1 235 ? 1.384 1.459 -41.906 1.00 89.50 235 GLY A N 1
ATOM 1910 C CA . GLY A 1 235 ? 0.418 1.603 -40.808 1.00 89.50 235 GLY A CA 1
ATOM 1911 C C . GLY A 1 235 ? -0.360 0.333 -40.435 1.00 89.50 235 GLY A C 1
ATOM 1912 O O . GLY A 1 235 ? -1.085 0.343 -39.439 1.00 89.50 235 GLY A O 1
ATOM 1913 N N . GLN A 1 236 ? -0.181 -0.774 -41.167 1.00 91.12 236 GLN A N 1
ATOM 1914 C CA . GLN A 1 236 ? -0.860 -2.042 -40.887 1.00 91.12 236 GLN A CA 1
ATOM 1915 C C . GLN A 1 236 ? -0.559 -2.537 -39.468 1.00 91.12 236 GLN A C 1
ATOM 1917 O O . GLN A 1 236 ? 0.581 -2.445 -39.002 1.00 91.12 236 GLN A O 1
ATOM 1922 N N . VAL A 1 237 ? -1.581 -3.062 -38.786 1.00 89.50 237 VAL A N 1
ATOM 1923 C CA . VAL A 1 237 ? -1.441 -3.662 -37.452 1.00 89.50 237 VAL A CA 1
ATOM 1924 C C . VAL A 1 237 ? -0.458 -4.832 -37.511 1.00 89.50 237 VAL A C 1
ATOM 1926 O O . VAL A 1 237 ? -0.544 -5.684 -38.392 1.00 89.50 237 VAL A O 1
ATOM 1929 N N . GLN A 1 238 ? 0.493 -4.859 -36.577 1.00 82.56 238 GLN A N 1
ATOM 1930 C CA . GLN A 1 238 ? 1.398 -5.988 -36.392 1.00 82.56 238 GLN A CA 1
ATOM 1931 C C . GLN A 1 238 ? 0.854 -6.899 -35.279 1.00 82.56 238 GLN A C 1
ATOM 1933 O O . GLN A 1 238 ? 0.999 -6.613 -34.081 1.00 82.56 238 GLN A O 1
ATOM 1938 N N . ASP A 1 239 ? 0.261 -8.022 -35.674 1.00 69.56 239 ASP A N 1
ATOM 1939 C CA . ASP A 1 239 ? -0.123 -9.113 -34.774 1.00 69.56 239 ASP A CA 1
ATOM 1940 C C . ASP A 1 239 ? 1.049 -10.080 -34.596 1.00 69.56 239 ASP A C 1
ATOM 1942 O O . ASP A 1 239 ? 1.045 -11.226 -35.031 1.00 69.56 239 ASP A O 1
ATOM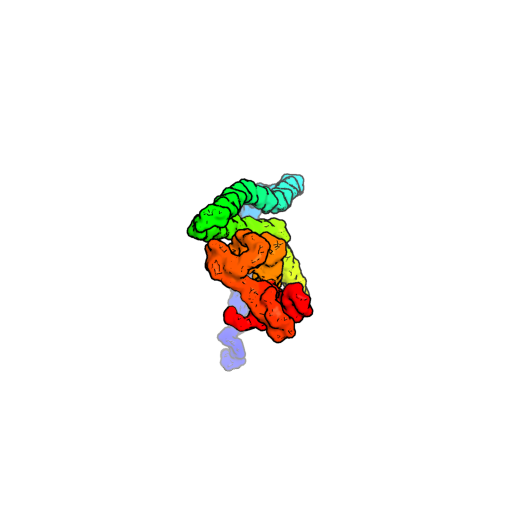 1946 N N . LEU A 1 240 ? 2.117 -9.589 -33.967 1.00 62.09 240 LEU A N 1
ATOM 1947 C CA . LEU A 1 240 ? 3.208 -10.447 -33.510 1.00 62.09 240 LEU A CA 1
ATOM 1948 C C . LEU A 1 240 ? 2.781 -11.149 -32.212 1.00 62.09 240 LEU A C 1
ATOM 1950 O O . LEU A 1 240 ? 3.178 -10.732 -31.126 1.00 62.09 240 LEU A O 1
ATOM 1954 N N . GLU A 1 241 ? 1.946 -12.182 -32.338 1.00 52.34 241 GLU A N 1
ATOM 1955 C CA . GLU A 1 241 ? 1.763 -13.231 -31.315 1.00 52.34 241 GLU A CA 1
ATOM 1956 C C . GLU A 1 241 ? 2.668 -14.448 -31.555 1.00 52.34 241 GLU A C 1
ATOM 1958 O O . GLU A 1 241 ? 2.692 -15.382 -30.760 1.00 52.34 241 GLU A O 1
ATOM 1963 N N . THR A 1 242 ? 3.461 -14.454 -32.624 1.00 37.59 242 THR A N 1
ATOM 1964 C CA . THR A 1 242 ? 4.323 -15.593 -32.930 1.00 37.59 242 THR A CA 1
ATOM 1965 C C . THR A 1 242 ? 5.716 -15.435 -32.321 1.00 37.59 242 THR A C 1
ATOM 1967 O O . THR A 1 242 ? 6.546 -14.679 -32.839 1.00 37.59 242 THR A O 1
ATOM 1970 N N . VAL A 1 243 ? 5.919 -16.272 -31.293 1.00 35.06 243 VAL A N 1
ATOM 1971 C CA . VAL A 1 243 ? 7.130 -16.725 -30.570 1.00 35.06 243 VAL A CA 1
ATOM 1972 C C . VAL A 1 243 ? 7.344 -16.110 -29.190 1.00 35.06 243 VAL A C 1
ATOM 1974 O O . VAL A 1 243 ? 7.768 -14.936 -29.093 1.00 35.06 243 VAL A O 1
#

pLDDT: mean 83.22, std 9.52, range [35.06, 94.31]

Sequence (243 aa):
PRGQSINLVGAEKAKQEIDNNNLKIAALKKDVSVLKNQL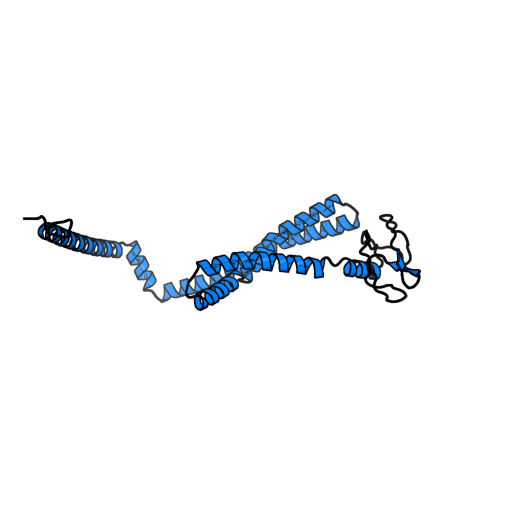LKKPGSTSFIRFLQDKEQFNEIEKGYEQASFWYPSIQLVFQTLFLLPLIWGALFIHRLAQRKGYGLAALISWHLLVIFCIPLIFKIFEFLQVGVLFQLIAEIISALFGGLLFLVSYLYILIIPLLGFGIIKFFQKFVFNAKLQAASRVQKTQCVRCAKKIRPQDSYCPHCGYYQYVECSNCHEFTYKHLPHCKHCGQVQDLETV

Foldseek 3Di:
DVPPDPDPDDPVVVVVVVVVVVVVVVVVVVVVVVVVVVVCPDPVNVVVVVCVVPPVNVVVVVVVCVVCVLCVLVVVLVVLCVVLVVVLVVLVVQLVVCLVVVVPVSVVVSVVSNVVSVVVNVVSVCVNVCVVVVVVVVVVVVCVVVVNPVVVVVVVCVVVVVVVVVVVVVVCCVPVVLLQVQQVVLVVQCAASPSSHHDDPPDQADPVPRDGFWDQDPPPRDTAGPSHQARPPPRHGDPPPDD

Secondary structure (DSSP, 8-state):
--TT-SSSS-HHHHHHHHHHHHHHHHHHHHHHHHHHHHHHHSHHHHHHHHHHH-HHHHHHHHHHHHHHHHHHHHHHHHHHHHHHHHHHHHHHHHHHHHHHHT-HHHHHHHHHHHHHHHHHHHHHHHHHTTHHHHHHHHHHHHHHHTTT-HHHHHHHHHHHHHHHHHHHHHHHHHHTS-HHHHHHHHHHTTB-TTT--B--TT-SB-TTT--B-EEE-TTT--EEETT-SB-TTT--B------